Protein 1WZV (pdb70)

Organism: Homo sapiens (NCBI:txid9606)

CATH classification: 3.10.110.10

Secondary structure (DSSP, 8-state):
-HHHHHHHHHHHHHS--TTEEEEEE-SS-TTEEEEEE---STTGGGEEEEEEEE--TTTTSS--EEEESS---BTTB-TT-B---GGG-TTT--TT--HHHHHHHHHHHHHS--SSS-SSHHHHHHHHH-HHHHHHHHHHHHHHHPEEP-/-HHHHHHHHHHHHHS--TTEEEEEE-TT-TTEEEEEE---STTGGGSBEEEEEE--TTTTSS--EEEESS----TTS-TTS----GGGSTTT--TT--HHHHHHHHHHHHHS--TTS-SSHHHHHHHHH-HHHHHHHHHHHHHHHPBPP-

GO terms:
  GO:0045087 innate immune response (P, IDA)
  GO:0042296 ISG15 transferase activity (F, IDA)
  GO:0032020 ISG15-protein conjugation (P, IDA)
  GO:0005737 cytoplasm (C, IC)
  GO:0004842 ubiquitin-protein transferase activity (F, TAS)
  GO:0036211 protein modification process (P, TAS)
  GO:0061653 ISG15 conjugating enzyme activity (F, EXP)
  GO:0005654 nucleoplasm (C, TAS)
  GO:0005829 cytosol (C, TAS)
  GO:0005515 protein binding (F, IPI)

Nearest PDB structures (foldseek):
  1wzw-assembly1_A  TM=9.984E-01  e=6.253E-30  Homo sapiens
  8sv8-assembly1_C  TM=9.752E-01  e=9.997E-27  Homo sapiens
  4q5h-assembly1_C  TM=9.798E-01  e=2.232E-21  Homo sapiens
  7oik-assembly1_B  TM=9.740E-01  e=7.320E-21  Homo sapiens
  8eaz-assembly1_C  TM=9.610E-01  e=1.368E-20  Homo sapiens

InterPro domains:
  IPR000608 Ubiquitin-conjugating (UBC), catalytic core domain [PF00179] (6-143)
  IPR000608 Ubiquitin-conjugating (UBC), catalytic core domain [PS50127] (2-149)
  IPR016135 Ubiquitin-conjugating enzyme/RWD-like [G3DSA:3.10.110.10] (1-153)
  IPR016135 Ubiquitin-conjugating enzyme/RWD-like [SSF54495] (2-147)
  IPR023313 Ubiquitin-conjugating enzyme, active site [PS00183] (75-90)
  IPR050113 Ubiquitin-conjugating enzyme E2-like [PTHR24067] (3-139)

Solvent-accessible surface area: 16714 Å² total; per-residue (Å²): 50,50,174,118,0,63,143,18,11,76,83,12,86,134,169,71,27,109,34,2,90,111,16,50,38,53,157,106,68,45,32,8,0,49,1,16,0,10,0,97,65,73,3,2,72,63,37,0,0,35,0,89,0,17,8,16,104,82,7,8,147,108,28,2,115,8,64,2,69,14,91,7,26,0,0,6,0,40,114,99,5,82,20,90,9,85,43,22,40,105,153,47,25,119,73,106,15,106,0,54,76,0,0,99,26,0,20,84,20,0,24,178,43,59,80,184,108,28,54,40,139,100,8,5,90,36,42,84,149,65,79,79,80,7,81,106,50,0,48,122,57,2,99,181,81,16,52,32,72,61,45,46,159,48,0,64,138,16,21,100,89,14,89,131,176,71,26,104,36,2,80,81,16,55,32,54,159,108,63,60,32,7,0,51,1,11,0,7,0,104,56,71,2,3,72,60,38,0,0,38,0,95,0,18,8,15,108,84,3,19,149,105,26,1,111,9,83,4,78,13,118,7,28,0,0,3,0,40,131,114,5,62,22,86,11,86,52,22,46,107,161,72,24,122,56,88,11,85,0,59,72,0,0,103,27,0,23,84,25,1,24,164,34,48,80,179,100,26,49,37,119,93,7,3,90,43,40,92,152,60,79,116,79,6,83,110,52,0,51,126,56,0,95,190,73,17,52,107,80,34

B-factor: mean 37.99, std 7.17, range [22.43, 69.49]

Structure (mmCIF, N/CA/C/O backbone):
data_1WZV
#
_entry.id   1WZV
#
_cell.length_a   54.231
_cell.length_b   35.486
_cell.length_c   92.580
_cell.angle_alpha   90.00
_cell.angle_beta   104.55
_cell.angle_gamma   90.00
#
_symmetry.space_group_name_H-M   'P 1 21 1'
#
loop_
_entity.id
_entity.type
_entity.pdbx_description
1 polymer 'Ubiquitin-conjugating enzyme E2 L6'
2 water water
#
loop_
_atom_site.group_PDB
_atom_site.id
_atom_site.type_symbol
_atom_site.label_atom_id
_atom_site.label_alt_id
_atom_site.label_comp_id
_atom_site.label_asym_id
_atom_site.label_entity_id
_atom_site.label_seq_id
_atom_site.pdbx_PDB_ins_code
_atom_site.Cartn_x
_atom_site.Cartn_y
_atom_site.Cartn_z
_atom_site.occupancy
_atom_site.B_iso_or_equiv
_atom_site.auth_seq_id
_atom_site.auth_comp_id
_atom_site.auth_asym_id
_atom_site.auth_atom_id
_atom_site.pdbx_PDB_model_num
ATOM 1 N N . ALA A 1 5 ? 5.037 15.744 59.484 1.00 44.03 2 ALA A N 1
ATOM 2 C CA . ALA A 1 5 ? 6.441 15.593 59.003 1.00 43.86 2 ALA A CA 1
ATOM 3 C C . ALA A 1 5 ? 7.382 15.275 60.163 1.00 43.77 2 ALA A C 1
ATOM 4 O O . ALA A 1 5 ? 8.217 14.375 60.056 1.00 43.20 2 ALA A O 1
ATOM 6 N N . SER A 1 6 ? 7.222 15.999 61.275 1.00 43.90 3 SER A N 1
ATOM 7 C CA . SER A 1 6 ? 8.048 15.791 62.473 1.00 43.82 3 SER A CA 1
ATOM 8 C C . SER A 1 6 ? 8.101 14.328 62.890 1.00 44.18 3 SER A C 1
ATOM 9 O O . SER A 1 6 ? 9.155 13.826 63.303 1.00 43.69 3 SER A O 1
ATOM 12 N N . MET A 1 7 ? 6.972 13.636 62.772 1.00 44.37 4 MET A N 1
ATOM 13 C CA . MET A 1 7 ? 6.896 12.268 63.273 1.00 45.08 4 MET A CA 1
ATOM 14 C C . MET A 1 7 ? 7.709 11.321 62.412 1.00 44.16 4 MET A C 1
ATOM 15 O O . MET A 1 7 ? 8.425 10.463 62.925 1.00 44.08 4 MET A O 1
ATOM 20 N N . ARG A 1 8 ? 7.609 11.499 61.101 1.00 43.70 5 ARG A N 1
ATOM 21 C CA . ARG A 1 8 ? 8.385 10.704 60.159 1.00 43.46 5 ARG A CA 1
ATOM 22 C C . ARG A 1 8 ? 9.890 10.983 60.302 1.00 42.09 5 ARG A C 1
ATOM 23 O O . ARG A 1 8 ? 10.711 10.057 60.342 1.00 41.47 5 ARG A O 1
ATOM 31 N N . VAL A 1 9 ? 10.220 12.264 60.418 1.00 41.21 6 VAL A N 1
ATOM 32 C CA . VAL A 1 9 ? 11.603 12.725 60.517 1.00 40.78 6 VAL A CA 1
ATOM 33 C C . VAL A 1 9 ? 12.283 12.176 61.781 1.00 41.23 6 VAL A C 1
ATOM 34 O O . VAL A 1 9 ? 13.415 11.661 61.714 1.00 40.96 6 VAL A O 1
ATOM 38 N N . VAL A 1 10 ? 11.578 12.247 62.914 1.00 40.96 7 VAL A N 1
ATOM 39 C CA . VAL A 1 10 ? 12.092 11.704 64.175 1.00 41.54 7 VAL A CA 1
ATOM 40 C C . VAL A 1 10 ? 12.378 10.201 64.059 1.00 42.31 7 VAL A C 1
ATOM 41 O O . VAL A 1 10 ? 13.411 9.735 64.531 1.00 42.19 7 VAL A O 1
ATOM 45 N N . LYS A 1 11 ? 11.476 9.454 63.419 1.00 43.09 8 LYS A N 1
ATOM 46 C CA . LYS A 1 11 ? 11.715 8.035 63.146 1.00 44.57 8 LYS A CA 1
ATOM 47 C C . LYS A 1 11 ? 12.989 7.825 62.313 1.00 44.40 8 LYS A C 1
ATOM 48 O O . LYS A 1 11 ? 13.824 6.982 62.662 1.00 44.44 8 LYS A O 1
ATOM 54 N N . GLU A 1 12 ? 13.137 8.598 61.230 1.00 44.11 9 GLU A N 1
ATOM 55 C CA . GLU A 1 12 ? 14.348 8.573 60.403 1.00 43.88 9 GLU A CA 1
ATOM 56 C C . GLU A 1 12 ? 15.620 8.899 61.186 1.00 43.77 9 GLU A C 1
ATOM 57 O O . GLU A 1 12 ? 16.598 8.167 61.088 1.00 43.27 9 GLU A O 1
ATOM 63 N N . LEU A 1 13 ? 15.590 10.000 61.945 1.00 44.41 10 LEU A N 1
ATOM 64 C CA . LEU A 1 13 ? 16.726 10.485 62.756 1.00 44.89 10 LEU A CA 1
ATOM 65 C C . LEU A 1 13 ? 17.165 9.454 63.769 1.00 45.79 10 LEU A C 1
ATOM 66 O O . LEU A 1 13 ? 18.363 9.197 63.931 1.00 45.90 10 LEU A O 1
ATOM 71 N N . GLU A 1 14 ?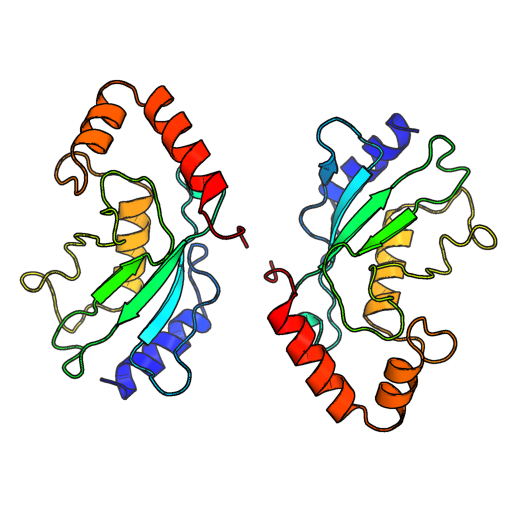 16.169 8.889 64.447 1.00 46.31 11 GLU A N 1
ATOM 72 C CA . GLU A 1 14 ? 16.320 7.848 65.452 1.00 47.52 11 GLU A CA 1
ATOM 73 C C . GLU A 1 14 ? 17.025 6.623 64.863 1.00 47.24 11 GLU A C 1
ATOM 74 O O . GLU A 1 14 ? 17.944 6.074 65.467 1.00 47.01 11 GLU A O 1
ATOM 80 N N . ASP A 1 15 ? 16.594 6.201 63.681 1.00 47.50 12 ASP A N 1
ATOM 81 C CA . ASP A 1 15 ? 17.250 5.086 63.009 1.00 48.07 12 ASP A CA 1
ATOM 82 C C . ASP A 1 15 ? 18.703 5.434 62.635 1.00 48.01 12 ASP A C 1
ATOM 83 O O . ASP A 1 15 ? 19.618 4.647 62.896 1.00 48.22 12 ASP A O 1
ATOM 88 N N . LEU A 1 16 ? 18.917 6.623 62.073 1.00 47.82 13 LEU A N 1
ATOM 89 C CA . LEU A 1 16 ? 20.275 7.088 61.731 1.00 47.92 13 LEU A CA 1
ATOM 90 C C . LEU A 1 16 ? 21.216 7.256 62.923 1.00 48.07 13 LEU A C 1
ATOM 91 O O . LEU A 1 16 ? 22.394 6.948 62.822 1.00 48.29 13 LEU A O 1
ATOM 96 N N . GLN A 1 17 ? 20.704 7.756 64.041 1.00 48.72 14 GLN A N 1
ATOM 97 C CA . GLN A 1 17 ? 21.511 7.929 65.258 1.00 48.91 14 GLN A CA 1
ATOM 98 C C . GLN A 1 17 ? 21.956 6.610 65.884 1.00 49.36 14 GLN A C 1
ATOM 99 O O . GLN A 1 17 ? 23.023 6.539 66.486 1.00 49.44 14 GLN A O 1
ATOM 105 N N . LYS A 1 18 ? 21.135 5.572 65.737 1.00 50.15 15 LYS A N 1
ATOM 106 C CA . LYS A 1 18 ? 21.457 4.240 66.258 1.00 50.57 15 LYS A CA 1
ATOM 107 C C . LYS A 1 18 ? 22.356 3.476 65.301 1.00 50.14 15 LYS A C 1
ATOM 108 O O . LYS A 1 18 ? 23.304 2.813 65.733 1.00 50.59 15 LYS A O 1
ATOM 114 N N . LYS A 1 19 ? 22.058 3.560 64.006 1.00 49.49 16 LYS A N 1
ATOM 115 C CA . LYS A 1 19 ? 22.927 2.973 62.977 1.00 48.88 16 LYS A CA 1
ATOM 116 C C . LYS A 1 19 ? 23.548 4.049 62.069 1.00 47.24 16 LYS A C 1
ATOM 117 O O . LYS A 1 19 ? 23.199 4.142 60.889 1.00 47.68 16 LYS A O 1
ATOM 123 N N . PRO A 1 20 ? 24.478 4.856 62.609 1.00 45.74 17 PRO A N 1
ATOM 124 C CA . PRO A 1 20 ? 25.072 5.887 61.764 1.00 44.38 17 PRO A CA 1
ATOM 125 C C . PRO A 1 20 ? 26.090 5.313 60.788 1.00 43.16 17 PRO A C 1
ATOM 126 O O . PRO A 1 20 ? 26.794 4.358 61.113 1.00 43.17 17 PRO A O 1
ATOM 130 N N . PRO A 1 21 ? 26.184 5.902 59.587 1.00 41.81 18 PRO A N 1
ATOM 131 C CA . PRO A 1 21 ? 27.241 5.421 58.712 1.00 40.63 18 PRO A CA 1
ATOM 132 C C . PRO A 1 21 ? 28.583 6.003 59.181 1.00 39.03 18 PRO A C 1
ATOM 133 O O . PRO A 1 21 ? 28.580 6.993 59.908 1.00 38.65 18 PRO A O 1
ATOM 137 N N . PRO A 1 22 ? 29.717 5.388 58.785 1.00 38.27 19 PRO A N 1
ATOM 138 C CA . PRO A 1 22 ? 31.038 5.815 59.287 1.00 37.83 19 PRO A CA 1
ATOM 139 C C . PRO A 1 22 ? 31.407 7.271 58.946 1.00 37.46 19 PRO A C 1
ATOM 140 O O . PRO A 1 22 ? 32.223 7.879 59.647 1.00 37.04 19 PRO A O 1
ATOM 144 N N . TYR A 1 23 ? 30.801 7.816 57.890 1.00 36.51 20 TYR A N 1
ATOM 145 C CA . TYR A 1 23 ? 31.149 9.147 57.388 1.00 36.48 20 TYR A CA 1
ATOM 146 C C . TYR A 1 23 ? 30.276 10.260 57.969 1.00 36.71 20 TYR A C 1
ATOM 147 O O . TYR A 1 23 ? 30.448 11.434 57.618 1.00 36.53 20 TYR A O 1
ATOM 156 N N . LEU A 1 24 ? 29.342 9.874 58.842 1.00 36.78 21 LEU A N 1
ATOM 157 C CA . LEU A 1 24 ? 28.438 10.811 59.529 1.00 37.62 21 LEU A CA 1
ATOM 158 C C . LEU A 1 24 ? 28.583 10.690 61.046 1.00 37.80 21 LEU A C 1
ATOM 159 O O . LEU A 1 24 ? 28.390 9.598 61.605 1.00 37.45 21 LEU A O 1
ATOM 164 N N . ARG A 1 25 ? 28.928 11.804 61.696 1.00 37.56 22 ARG A N 1
ATOM 165 C CA . ARG A 1 25 ? 29.074 11.862 63.150 1.00 38.22 22 ARG A CA 1
ATOM 166 C C . ARG A 1 25 ? 28.178 12.933 63.734 1.00 38.11 22 ARG A C 1
ATOM 167 O O . ARG A 1 25 ? 27.831 13.904 63.065 1.00 37.90 22 ARG A O 1
ATOM 175 N N . ASN A 1 26 ? 27.841 12.754 65.006 1.00 38.69 23 ASN A N 1
ATOM 176 C CA . ASN A 1 26 ? 27.135 13.753 65.818 1.00 39.11 23 ASN A CA 1
ATOM 177 C C . ASN A 1 26 ? 25.816 14.230 65.227 1.00 39.22 23 ASN A C 1
ATOM 178 O O . ASN A 1 26 ? 25.491 15.419 65.288 1.00 38.99 23 ASN A O 1
ATOM 183 N N . LEU A 1 27 ? 25.062 13.288 64.676 1.00 39.67 24 LEU A N 1
ATOM 184 C CA . LEU A 1 27 ? 23.741 13.573 64.138 1.00 40.92 24 LEU A CA 1
ATOM 185 C C . LEU A 1 27 ? 22.753 13.957 65.232 1.00 42.00 24 LEU A C 1
ATOM 186 O O . LEU A 1 27 ? 22.487 13.187 66.158 1.00 42.42 24 LEU A O 1
ATOM 191 N N . SER A 1 28 ? 22.209 15.157 65.122 1.00 43.29 25 SER A N 1
ATOM 192 C CA . SER A 1 28 ? 21.295 15.656 66.130 1.00 44.79 25 SER A CA 1
ATOM 193 C C . SER A 1 28 ? 20.350 16.665 65.509 1.00 46.05 25 SER A C 1
ATOM 194 O O . SER A 1 28 ? 20.706 17.331 64.531 1.00 45.52 25 SER A O 1
ATOM 197 N N . SER A 1 29 ? 19.143 16.766 66.064 1.00 47.57 26 SER A N 1
ATOM 198 C CA . SER A 1 29 ? 18.197 17.789 65.628 1.00 50.08 26 SER A CA 1
ATOM 199 C C . SER A 1 29 ? 18.443 19.104 66.363 1.00 51.52 26 SER A C 1
ATOM 200 O O . SER A 1 29 ? 19.238 19.144 67.308 1.00 52.38 26 SER A O 1
ATOM 203 N N . ASP A 1 30 ? 17.781 20.171 65.916 1.00 53.21 27 ASP A N 1
ATOM 204 C CA . ASP A 1 30 ? 17.863 21.469 66.579 1.00 55.35 27 ASP A CA 1
ATOM 205 C C . ASP A 1 30 ? 17.083 21.377 67.887 1.00 56.01 27 ASP A C 1
ATOM 206 O O . ASP A 1 30 ? 16.191 20.527 68.036 1.00 56.27 27 ASP A O 1
ATOM 211 N N . ASP A 1 31 ? 17.419 22.255 68.829 1.00 56.77 28 ASP A N 1
ATOM 212 C CA . ASP A 1 31 ? 16.844 22.218 70.179 1.00 56.94 28 ASP A CA 1
ATOM 213 C C . ASP A 1 31 ? 15.315 22.005 70.241 1.00 56.29 28 ASP A C 1
ATOM 214 O O . ASP A 1 31 ? 14.841 21.099 70.931 1.00 56.88 28 ASP A O 1
ATOM 219 N N . ALA A 1 32 ? 14.543 22.803 69.512 1.00 55.45 29 ALA A N 1
ATOM 220 C CA . ALA A 1 32 ? 13.079 22.641 69.542 1.00 54.09 29 ALA A CA 1
ATOM 221 C C . ALA A 1 32 ? 12.459 22.364 68.169 1.00 53.18 29 ALA A C 1
ATOM 222 O O . ALA A 1 32 ? 11.232 22.249 68.043 1.00 53.32 29 ALA A O 1
ATOM 224 N N . ASN A 1 33 ? 13.313 22.252 67.153 1.00 51.26 30 ASN A N 1
ATOM 225 C CA . ASN A 1 33 ? 12.884 22.049 65.772 1.00 49.38 30 ASN A CA 1
ATOM 226 C C . ASN A 1 33 ? 13.413 20.708 65.301 1.00 48.08 30 ASN A C 1
ATOM 227 O O . ASN A 1 33 ? 14.610 20.557 65.022 1.00 47.94 30 ASN A O 1
ATOM 232 N N . VAL A 1 34 ? 12.530 19.725 65.234 1.00 46.31 31 VAL A N 1
ATOM 233 C CA . VAL A 1 34 ? 12.924 18.389 64.789 1.00 44.82 31 VAL A CA 1
ATOM 234 C C . VAL A 1 34 ? 13.088 18.312 63.269 1.00 43.39 31 VAL A C 1
ATOM 235 O O . VAL A 1 34 ? 13.536 17.289 62.746 1.00 43.25 31 VAL A O 1
ATOM 239 N N . LEU A 1 35 ? 12.734 19.403 62.583 1.00 41.39 32 LEU A N 1
ATOM 240 C CA . LEU A 1 35 ? 12.814 19.497 61.122 1.00 39.81 32 LEU A CA 1
ATOM 241 C C . LEU A 1 35 ? 14.117 20.120 60.627 1.00 38.80 32 LEU A C 1
ATOM 242 O O . LEU A 1 35 ? 14.278 20.390 59.435 1.00 38.20 32 LEU A O 1
ATOM 247 N N . VAL A 1 36 ? 15.027 20.393 61.554 1.00 38.00 33 VAL A N 1
ATOM 248 C CA . VAL A 1 36 ? 16.369 20.803 61.193 1.00 36.87 33 VAL A CA 1
ATOM 249 C C . VAL A 1 36 ? 17.314 19.891 61.936 1.00 36.80 33 VAL A C 1
ATOM 250 O O . VAL A 1 36 ? 17.198 19.736 63.167 1.00 36.07 33 VAL A O 1
ATOM 254 N N . TRP A 1 37 ? 18.214 19.255 61.179 1.00 35.59 34 TRP A N 1
ATOM 255 C CA . TRP A 1 37 ? 19.254 18.410 61.747 1.00 35.07 34 TRP A CA 1
ATOM 256 C C . TRP A 1 37 ? 20.626 18.975 61.476 1.00 34.16 34 TRP A C 1
ATOM 257 O O . TRP A 1 37 ? 20.826 19.724 60.529 1.00 34.20 34 TRP A O 1
ATOM 268 N N . HIS A 1 38 ? 21.579 18.556 62.297 1.00 34.08 35 HIS A N 1
ATOM 269 C CA . HIS A 1 38 ? 22.975 18.925 62.134 1.00 34.29 35 HIS A CA 1
ATOM 270 C C . HIS A 1 38 ? 23.760 17.647 62.217 1.00 33.32 35 HIS A C 1
ATOM 271 O O . HIS A 1 38 ? 23.343 16.722 62.893 1.00 32.98 35 HIS A O 1
ATOM 278 N N . ALA A 1 39 ? 24.871 17.587 61.492 1.00 32.28 36 ALA A N 1
ATOM 279 C CA . ALA A 1 39 ? 25.739 16.404 61.482 1.00 31.81 36 ALA A CA 1
ATOM 280 C C . ALA A 1 39 ? 27.109 16.815 60.961 1.00 30.97 36 ALA A C 1
ATOM 281 O O . ALA A 1 39 ? 27.236 17.838 60.299 1.00 31.10 36 ALA A O 1
ATOM 283 N N . LEU A 1 40 ? 28.130 16.030 61.286 1.00 31.49 37 LEU A N 1
ATOM 284 C CA . LEU A 1 40 ? 29.468 16.210 60.709 1.00 30.61 37 LEU A CA 1
ATOM 285 C C . LEU A 1 40 ? 29.668 15.203 59.621 1.00 30.51 37 LEU A C 1
ATOM 286 O O . LEU A 1 40 ? 29.492 14.008 59.847 1.00 30.77 37 LEU A O 1
ATOM 291 N N . LEU A 1 41 ? 30.049 15.683 58.444 1.00 29.63 38 LEU A N 1
ATOM 292 C CA . LEU A 1 41 ? 30.498 14.805 57.373 1.00 28.97 38 LEU A CA 1
ATOM 293 C C . LEU A 1 41 ? 31.999 14.581 57.441 1.00 28.84 38 LEU A C 1
ATOM 294 O O . LEU A 1 41 ? 32.767 15.538 57.526 1.00 28.42 38 LEU A O 1
ATOM 299 N N . LEU A 1 42 ? 32.409 13.319 57.357 1.00 28.80 39 LEU A N 1
ATOM 300 C CA . LEU A 1 42 ? 33.828 12.982 57.338 1.00 29.17 39 LEU A CA 1
ATOM 301 C C . LEU A 1 42 ? 34.198 12.431 55.981 1.00 28.89 39 LEU A C 1
ATOM 302 O O . LEU A 1 42 ? 34.101 11.214 55.775 1.00 29.75 39 LEU A O 1
ATOM 307 N N . PRO A 1 43 ? 34.634 13.303 55.043 1.00 28.56 40 PRO A N 1
ATOM 308 C CA . PRO A 1 43 ? 34.975 12.814 53.703 1.00 28.67 40 PRO A CA 1
ATOM 309 C C . PRO A 1 43 ? 36.300 12.033 53.722 1.00 29.73 40 PRO A C 1
ATOM 310 O O . PRO A 1 43 ? 37.143 12.287 54.581 1.00 29.80 40 PRO A O 1
ATOM 314 N N . ASP A 1 44 ? 36.471 11.101 52.790 1.00 30.23 41 ASP A N 1
ATOM 315 C CA . ASP A 1 44 ? 37.714 10.330 52.694 1.00 31.15 41 ASP A CA 1
ATOM 316 C C . ASP A 1 44 ? 38.690 10.821 51.617 1.00 31.19 41 ASP A C 1
ATOM 317 O O . ASP A 1 44 ? 39.898 10.524 51.678 1.00 31.06 41 ASP A O 1
ATOM 322 N N . GLN A 1 45 ? 38.167 11.543 50.632 1.00 30.85 42 GLN A N 1
ATOM 323 C CA . GLN A 1 45 ? 38.975 12.064 49.531 1.00 31.47 42 GLN A CA 1
ATOM 324 C C . GLN A 1 45 ? 39.993 13.101 49.996 1.00 31.64 42 GLN A C 1
ATOM 325 O O . GLN A 1 45 ? 39.599 14.114 50.554 1.00 31.29 42 GLN A O 1
ATOM 331 N N . PRO A 1 46 ? 41.306 12.840 49.769 1.00 31.63 43 PRO A N 1
ATOM 332 C CA . PRO A 1 46 ? 42.350 13.815 50.078 1.00 31.76 43 PRO A CA 1
ATOM 333 C C . PRO A 1 46 ? 42.200 15.120 49.306 1.00 31.36 43 PRO A C 1
ATOM 334 O O . PRO A 1 46 ? 41.906 15.106 48.109 1.00 31.63 43 PRO A O 1
ATOM 338 N N . PRO A 1 47 ? 42.441 16.252 49.970 1.00 31.34 44 PRO A N 1
ATOM 339 C CA . PRO A 1 47 ? 42.846 16.416 51.355 1.00 31.28 44 PRO A CA 1
ATOM 340 C C . PRO A 1 47 ? 41.697 16.624 52.357 1.00 31.42 44 PRO A C 1
ATOM 341 O O . PRO A 1 47 ? 41.959 17.044 53.507 1.00 31.26 44 PRO A O 1
ATOM 345 N N . TYR A 1 48 ? 40.456 16.348 51.932 1.00 30.75 45 TYR A N 1
ATOM 346 C CA . TYR A 1 48 ? 39.270 16.586 52.763 1.00 30.22 45 TYR A CA 1
ATOM 347 C C . TYR A 1 48 ? 39.216 15.659 53.974 1.00 30.67 45 TYR A C 1
ATOM 348 O O . TYR A 1 48 ? 38.563 15.975 54.969 1.00 30.84 45 TYR A O 1
ATOM 357 N N . HIS A 1 49 ? 39.925 14.532 53.892 1.00 31.31 46 HIS A N 1
ATOM 358 C CA . HIS A 1 49 ? 39.985 13.527 54.961 1.00 32.29 46 HIS A CA 1
ATOM 359 C C . HIS A 1 49 ? 40.624 14.024 56.265 1.00 32.42 46 HIS A C 1
ATOM 360 O O . HIS A 1 49 ? 40.583 13.330 57.280 1.00 33.52 46 HIS A O 1
ATOM 367 N N . LEU A 1 50 ? 41.205 15.216 56.238 1.00 32.41 47 LEU A N 1
ATOM 368 C CA . LEU A 1 50 ? 41.960 15.731 57.369 1.00 32.65 47 LEU A CA 1
ATOM 369 C C . LEU A 1 50 ? 41.039 16.335 58.411 1.00 33.10 47 LEU A C 1
ATOM 370 O O . LEU A 1 50 ? 41.385 16.369 59.585 1.00 33.26 47 LEU A O 1
ATOM 375 N N . LYS A 1 51 ? 39.864 16.808 57.972 1.00 32.01 48 LYS A N 1
ATOM 376 C CA . LYS A 1 51 ? 38.916 17.483 58.846 1.00 31.65 48 LYS A CA 1
ATOM 377 C C . LYS A 1 51 ? 37.494 16.934 58.648 1.00 31.53 48 LYS A C 1
ATOM 378 O O . LYS A 1 51 ? 37.270 15.995 57.888 1.00 31.77 48 LYS A O 1
ATOM 384 N N . ALA A 1 52 ? 36.542 17.541 59.336 1.00 31.69 49 ALA A N 1
ATOM 385 C CA . ALA A 1 52 ? 35.134 17.244 59.140 1.00 31.64 49 ALA A CA 1
ATOM 386 C C . ALA A 1 52 ? 34.395 18.545 58.846 1.00 31.48 49 ALA A C 1
ATOM 387 O O . ALA A 1 52 ? 34.932 19.649 59.025 1.00 31.30 49 ALA A O 1
ATOM 389 N N . PHE A 1 53 ? 33.161 18.407 58.381 1.00 30.86 50 PHE A N 1
ATOM 390 C CA . PHE A 1 53 ? 32.416 19.527 57.854 1.00 30.37 50 PHE A CA 1
ATOM 391 C C . PHE A 1 53 ? 31.007 19.420 58.367 1.00 30.63 50 PHE A C 1
ATOM 392 O O . PHE A 1 53 ? 30.326 18.431 58.120 1.00 30.48 50 PHE A O 1
ATOM 400 N N . ASN A 1 54 ? 30.581 20.436 59.102 1.00 31.12 51 ASN A N 1
ATOM 401 C CA . ASN A 1 54 ? 29.211 20.477 59.565 1.00 31.72 51 ASN A CA 1
ATOM 402 C C . ASN A 1 54 ? 28.237 20.815 58.452 1.00 31.57 51 ASN A C 1
ATOM 403 O O . ASN A 1 54 ? 28.514 21.663 57.595 1.00 31.07 51 ASN A O 1
ATOM 408 N N . LEU A 1 55 ? 27.098 20.137 58.481 1.00 31.21 52 LEU A N 1
ATOM 409 C CA . LEU A 1 55 ? 26.037 20.387 57.536 1.00 32.62 52 LEU A CA 1
ATOM 410 C C . LEU A 1 55 ? 24.737 20.609 58.288 1.00 33.28 52 LEU A C 1
ATOM 411 O O . LEU A 1 55 ? 24.585 20.161 59.436 1.00 33.21 52 LEU A O 1
ATOM 416 N N . ARG A 1 56 ? 23.838 21.350 57.647 1.00 33.70 53 ARG A N 1
ATOM 417 C CA . ARG A 1 56 ? 22.485 21.569 58.124 1.00 34.74 53 ARG A CA 1
ATOM 418 C C . ARG A 1 56 ? 21.526 20.885 57.140 1.00 34.08 53 ARG A C 1
ATOM 419 O O . ARG A 1 56 ? 21.549 21.189 55.931 1.00 34.28 53 ARG A O 1
ATOM 427 N N . ILE A 1 57 ? 20.717 19.946 57.640 1.00 33.84 54 ILE A N 1
ATOM 428 C CA . ILE A 1 57 ? 19.624 19.340 56.847 1.00 33.92 54 ILE A CA 1
ATOM 429 C C . ILE A 1 57 ? 18.273 19.896 57.315 1.00 34.18 54 ILE A C 1
ATOM 430 O O . ILE A 1 57 ? 17.880 19.663 58.472 1.00 33.55 54 ILE A O 1
ATOM 435 N N . SER A 1 58 ? 17.578 20.618 56.432 1.00 34.16 55 SER A N 1
ATOM 436 C CA . SER A 1 58 ? 16.228 21.146 56.701 1.00 35.12 55 SER A CA 1
ATOM 437 C C . SER A 1 58 ? 15.140 20.367 55.953 1.00 35.44 55 SER A C 1
ATOM 438 O O . SER A 1 58 ? 15.227 20.167 54.731 1.00 35.96 55 SER A O 1
ATOM 441 N N . PHE A 1 59 ? 14.121 19.929 56.683 1.00 35.54 56 PHE A N 1
ATOM 442 C CA . PHE A 1 59 ? 13.029 19.139 56.110 1.00 36.21 56 PHE A CA 1
ATOM 443 C C . PHE A 1 59 ? 11.815 20.037 55.953 1.00 36.94 56 PHE A C 1
ATOM 444 O O . PHE A 1 59 ? 11.469 20.748 56.873 1.00 37.48 56 PHE A O 1
ATOM 452 N N . PRO A 1 60 ? 11.167 20.025 54.775 1.00 38.31 57 PRO A N 1
ATOM 453 C CA . PRO A 1 60 ? 9.998 20.891 54.645 1.00 38.34 57 PRO A CA 1
ATOM 454 C C . PRO A 1 60 ? 8.778 20.276 55.345 1.00 38.99 57 PRO A C 1
ATOM 455 O O . PRO A 1 60 ? 8.780 19.073 55.653 1.00 38.82 57 PRO A O 1
ATOM 459 N N . PRO A 1 61 ? 7.745 21.099 55.630 1.00 39.97 58 PRO A N 1
ATOM 460 C CA . PRO A 1 61 ? 6.497 20.572 56.187 1.00 40.18 58 PRO A CA 1
ATOM 461 C C . PRO A 1 61 ? 5.920 19.398 55.373 1.00 40.46 58 PRO A C 1
ATOM 462 O O . PRO A 1 61 ? 5.400 18.445 55.955 1.00 41.05 58 PRO A O 1
ATOM 466 N N . GLU A 1 62 ? 6.033 19.460 54.050 1.00 40.82 59 GLU A N 1
ATOM 467 C CA . GLU A 1 62 ? 5.455 18.453 53.160 1.00 41.46 59 GLU A CA 1
ATOM 468 C C . GLU A 1 62 ? 6.246 17.143 53.088 1.00 41.10 59 GLU A C 1
ATOM 469 O O . GLU A 1 62 ? 5.784 16.162 52.485 1.00 41.35 59 GLU A O 1
ATOM 475 N N . TYR A 1 63 ? 7.435 17.119 53.692 1.00 40.13 60 TYR A N 1
ATOM 476 C CA . TYR A 1 63 ? 8.264 15.930 53.660 1.00 39.24 60 TYR A CA 1
ATOM 477 C C . TYR A 1 63 ? 7.442 14.698 54.060 1.00 39.39 60 TYR A C 1
ATOM 478 O O . TYR A 1 63 ? 6.756 14.733 55.072 1.00 39.82 60 TYR A O 1
ATOM 487 N N . PRO A 1 64 ? 7.573 13.576 53.331 1.00 39.20 61 PRO A N 1
ATOM 488 C CA . PRO A 1 64 ? 8.538 13.228 52.285 1.00 39.09 61 PRO A CA 1
ATOM 489 C C . PRO A 1 64 ? 8.092 13.535 50.861 1.00 38.93 61 PRO A C 1
ATOM 490 O O . PRO A 1 64 ? 8.682 13.001 49.906 1.00 38.99 61 PRO A O 1
ATOM 494 N N . PHE A 1 65 ? 7.079 14.379 50.710 1.00 38.90 62 PHE A N 1
ATOM 495 C CA . PHE A 1 65 ? 6.517 14.630 49.390 1.00 38.80 62 PHE A CA 1
ATOM 496 C C . PHE A 1 65 ? 7.231 15.781 48.677 1.00 39.03 62 PHE A C 1
ATOM 497 O O . PHE A 1 65 ? 7.050 16.007 47.463 1.00 39.06 62 PHE A O 1
ATOM 505 N N . LYS A 1 66 ? 8.077 16.474 49.440 1.00 38.30 63 LYS A N 1
ATOM 506 C CA . LYS A 1 66 ? 9.027 17.456 48.918 1.00 37.91 63 LYS A CA 1
ATOM 507 C C . LYS A 1 66 ? 10.405 17.138 49.527 1.00 36.22 63 LYS A C 1
ATOM 508 O O . LYS A 1 66 ? 10.472 16.635 50.646 1.00 36.07 63 LYS A O 1
ATOM 514 N N . PRO A 1 67 ? 11.502 17.411 48.791 1.00 35.29 64 PRO A N 1
ATOM 515 C CA . PRO A 1 67 ? 12.842 17.019 49.286 1.00 34.53 64 PRO A CA 1
ATOM 516 C C . PRO A 1 67 ? 13.360 17.847 50.488 1.00 33.73 64 PRO A C 1
ATOM 517 O O . PRO A 1 67 ? 12.931 18.983 50.684 1.00 32.76 64 PRO A O 1
ATOM 521 N N . PRO A 1 68 ? 14.278 17.270 51.293 1.00 33.61 65 PRO A N 1
ATOM 522 C CA . PRO A 1 68 ? 14.987 18.099 52.261 1.00 33.66 65 PRO A CA 1
ATOM 523 C C . PRO A 1 68 ? 15.969 19.040 51.568 1.00 34.43 65 PRO A C 1
ATOM 524 O O . PRO A 1 68 ? 16.284 18.847 50.386 1.00 33.59 65 PRO A O 1
ATOM 528 N N . MET A 1 69 ? 16.421 20.051 52.302 1.00 34.87 66 MET A N 1
ATOM 529 C CA . MET A 1 69 ? 17.490 20.938 51.869 1.00 37.38 66 MET A CA 1
ATOM 530 C C . MET A 1 69 ? 18.732 20.650 52.679 1.00 35.68 66 MET A C 1
ATOM 531 O O . MET A 1 69 ? 18.649 20.420 53.878 1.00 35.06 66 MET A O 1
ATOM 536 N N . ILE A 1 70 ? 19.887 20.665 52.021 1.00 35.19 67 ILE A N 1
ATOM 537 C CA . ILE A 1 70 ? 21.170 20.445 52.700 1.00 34.62 67 ILE A CA 1
ATOM 538 C C . ILE A 1 70 ? 22.143 21.542 52.289 1.00 34.70 67 ILE A C 1
ATOM 539 O O . ILE A 1 70 ? 22.231 21.890 51.108 1.00 34.77 67 ILE A O 1
ATOM 544 N N . LYS A 1 71 ? 22.807 22.146 53.271 1.00 34.14 68 LYS A N 1
ATOM 545 C CA . LYS A 1 71 ? 23.949 23.014 52.993 1.00 34.48 68 LYS A CA 1
ATOM 546 C C . LYS A 1 71 ? 25.049 22.716 53.987 1.00 33.77 68 LYS A C 1
ATOM 547 O O . LYS A 1 71 ? 24.794 22.118 55.034 1.00 33.95 68 LYS A O 1
ATOM 553 N N . PHE A 1 72 ? 26.277 23.071 53.631 1.00 33.46 69 PHE A N 1
ATOM 554 C CA . PHE A 1 72 ? 27.386 23.004 54.587 1.00 33.14 69 PHE A CA 1
ATOM 555 C C . PHE A 1 72 ? 27.376 24.285 55.369 1.00 32.88 69 PHE A C 1
ATOM 556 O O . PHE A 1 72 ? 27.053 25.324 54.819 1.00 32.35 69 PHE A O 1
ATOM 564 N N . THR A 1 73 ? 27.680 24.202 56.660 1.00 33.63 70 THR A N 1
ATOM 565 C CA . THR A 1 73 ? 27.873 25.416 57.445 1.00 34.51 70 THR A CA 1
ATOM 566 C C . THR A 1 73 ? 29.370 25.653 57.657 1.00 34.29 70 THR A C 1
ATOM 567 O O . THR A 1 73 ? 29.781 26.775 57.914 1.00 35.94 70 THR A O 1
ATOM 571 N N . THR A 1 74 ? 30.170 24.594 57.558 1.00 34.08 71 THR A N 1
ATOM 572 C CA . THR A 1 74 ? 31.631 24.699 57.558 1.00 33.55 71 THR A CA 1
ATOM 573 C C . THR A 1 74 ? 32.074 25.101 56.156 1.00 33.68 71 THR A C 1
ATOM 574 O O . THR A 1 74 ? 31.647 24.484 55.182 1.00 33.64 71 THR A O 1
ATOM 578 N N . LYS A 1 75 ? 32.908 26.136 56.048 1.00 33.58 72 LYS A N 1
ATOM 579 C CA . LYS A 1 75 ? 33.484 26.512 54.755 1.00 33.69 72 LYS A CA 1
ATOM 580 C C . LYS A 1 75 ? 34.307 25.340 54.191 1.00 32.97 72 LYS A C 1
ATOM 581 O O . LYS A 1 75 ? 35.038 24.679 54.923 1.00 33.22 72 LYS A O 1
ATOM 587 N N . ILE A 1 76 ? 34.159 25.088 52.892 1.00 31.92 73 ILE A N 1
ATOM 588 C CA . ILE A 1 76 ? 34.868 24.023 52.200 1.00 30.99 73 ILE A CA 1
ATOM 589 C C . ILE A 1 76 ? 35.241 24.542 50.806 1.00 31.07 73 ILE A C 1
ATOM 590 O O . ILE A 1 76 ? 34.490 25.335 50.178 1.00 30.97 73 ILE A O 1
ATOM 595 N N . TYR A 1 77 ? 36.408 24.091 50.349 1.00 29.55 74 TYR A N 1
ATOM 596 C CA . TYR A 1 77 ? 36.984 24.507 49.091 1.00 28.27 74 TYR A CA 1
ATOM 597 C C . TYR A 1 77 ? 36.812 23.315 48.150 1.00 27.08 74 TYR A C 1
ATOM 598 O O . TYR A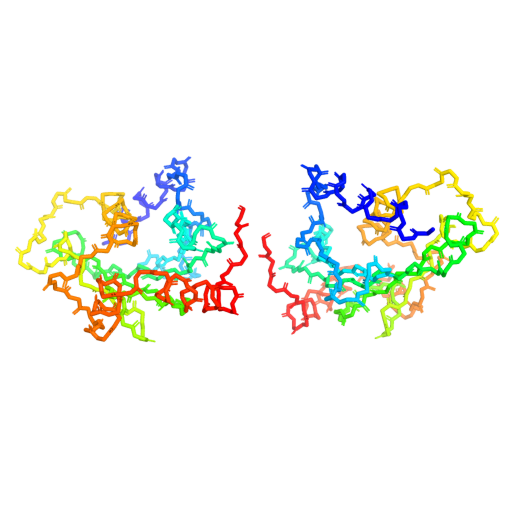 1 77 ? 37.592 22.378 48.188 1.00 26.02 74 TYR A O 1
ATOM 607 N N . HIS A 1 78 ? 35.758 23.349 47.332 1.00 26.20 75 HIS A N 1
ATOM 608 C CA . HIS A 1 78 ? 35.340 22.184 46.543 1.00 26.14 75 HIS A CA 1
ATOM 609 C C . HIS A 1 78 ? 34.603 22.684 45.290 1.00 26.22 75 HIS A C 1
ATOM 610 O O . HIS A 1 78 ? 33.810 23.625 45.386 1.00 26.57 75 HIS A O 1
ATOM 617 N N . PRO A 1 79 ? 34.872 22.097 44.103 1.00 26.49 76 PRO A N 1
ATOM 618 C CA . PRO A 1 79 ? 34.231 22.670 42.917 1.00 26.32 76 PRO A CA 1
ATOM 619 C C . PRO A 1 79 ? 32.711 22.530 42.921 1.00 26.71 76 PRO A C 1
ATOM 620 O O . PRO A 1 79 ? 32.047 23.219 42.164 1.00 27.41 76 PRO A O 1
ATOM 624 N N . ASN A 1 80 ? 32.181 21.624 43.745 1.00 26.66 77 ASN A N 1
ATOM 625 C CA . ASN A 1 80 ? 30.737 21.340 43.781 1.00 27.23 77 ASN A CA 1
ATOM 626 C C . ASN A 1 80 ? 30.037 21.830 45.046 1.00 27.48 77 ASN A C 1
ATOM 627 O O . ASN A 1 80 ? 28.933 21.385 45.369 1.00 27.02 77 ASN A O 1
ATOM 632 N N . VAL A 1 81 ? 30.697 22.732 45.772 1.00 27.81 78 VAL A N 1
ATOM 633 C CA . VAL A 1 81 ? 30.078 23.423 46.892 1.00 27.63 78 VAL A CA 1
ATOM 634 C C . VAL A 1 81 ? 30.409 24.885 46.724 1.00 29.01 78 VAL A C 1
ATOM 635 O O . VAL A 1 81 ? 31.576 25.256 46.558 1.00 29.07 78 VAL A O 1
ATOM 639 N N . ASP A 1 82 ? 29.399 25.738 46.748 1.00 29.90 79 ASP A N 1
ATOM 640 C CA . ASP A 1 82 ? 29.695 27.151 46.658 1.00 31.53 79 ASP A CA 1
ATOM 641 C C . ASP A 1 82 ? 30.167 27.742 47.998 1.00 32.20 79 ASP A C 1
ATOM 642 O O . ASP A 1 82 ? 30.191 27.063 49.031 1.00 30.85 79 ASP A O 1
ATOM 647 N N . GLU A 1 83 ? 30.571 29.006 47.963 1.00 33.92 80 GLU A N 1
ATOM 648 C CA . GLU A 1 83 ? 31.194 29.632 49.120 1.00 35.99 80 GLU A CA 1
ATOM 649 C C . GLU A 1 83 ? 30.200 29.929 50.231 1.00 36.04 80 GLU A C 1
ATOM 650 O O . GLU A 1 83 ? 30.597 30.293 51.340 1.00 35.96 80 GLU A O 1
ATOM 656 N N . ASN A 1 84 ? 28.913 29.741 49.945 1.00 36.00 81 ASN A N 1
ATOM 657 C CA . ASN A 1 84 ? 27.911 29.839 50.997 1.00 35.82 81 ASN A CA 1
ATOM 658 C C . ASN A 1 84 ? 27.482 28.471 51.483 1.00 35.39 81 ASN A C 1
ATOM 659 O O . ASN A 1 84 ? 26.535 28.359 52.276 1.00 35.66 81 ASN A O 1
ATOM 664 N N . GLY A 1 85 ? 28.184 27.433 51.004 1.00 34.33 82 GLY A N 1
ATOM 665 C CA . GLY A 1 85 ? 27.944 26.051 51.404 1.00 33.04 82 GLY A CA 1
ATOM 666 C C . GLY A 1 85 ? 26.787 25.345 50.706 1.00 33.06 82 GLY A C 1
ATOM 667 O O . GLY A 1 85 ? 26.434 24.233 51.079 1.00 31.68 82 GLY A O 1
ATOM 668 N N . GLN A 1 86 ? 26.199 25.990 49.697 1.00 32.72 83 GLN A N 1
ATOM 669 C CA . GLN A 1 86 ? 25.173 25.348 48.887 1.00 33.36 83 GLN A CA 1
ATOM 670 C C . GLN A 1 86 ? 25.759 24.276 47.967 1.00 32.93 83 GLN A C 1
ATOM 671 O O . GLN A 1 86 ? 26.886 24.401 47.479 1.00 32.12 83 GLN A O 1
ATOM 677 N N . ILE A 1 87 ? 24.963 23.246 47.719 1.00 32.49 84 ILE A N 1
ATOM 678 C CA . ILE A 1 87 ? 25.306 22.162 46.816 1.00 32.82 84 ILE A CA 1
ATOM 679 C C . ILE A 1 87 ? 24.109 21.879 45.887 1.00 33.27 84 ILE A C 1
ATOM 680 O O . ILE A 1 87 ? 22.982 22.227 46.213 1.00 32.65 84 ILE A O 1
ATOM 685 N N . CYS A 1 88 ? 24.375 21.278 44.732 1.00 33.28 85 CYS A N 1
ATOM 686 C CA . CYS A 1 88 ? 23.340 20.813 43.836 1.00 34.78 85 CYS A CA 1
ATOM 687 C C . CYS A 1 88 ? 23.392 19.305 43.835 1.00 34.65 85 CYS A C 1
ATOM 688 O O . CYS A 1 88 ? 24.065 18.696 43.015 1.00 34.94 85 CYS A O 1
ATOM 691 N N . LEU A 1 89 ? 22.685 18.714 44.778 1.00 34.78 86 LEU A N 1
ATOM 692 C CA . LEU A 1 89 ? 22.698 17.285 44.971 1.00 35.27 86 LEU A CA 1
ATOM 693 C C . LEU A 1 89 ? 21.580 16.661 44.155 1.00 35.38 86 LEU A C 1
ATOM 694 O O . LEU A 1 89 ? 20.399 16.835 44.483 1.00 34.96 86 LEU A O 1
ATOM 699 N N . PRO A 1 90 ? 21.943 15.942 43.065 1.00 36.59 87 PRO A N 1
ATOM 700 C CA . PRO A 1 90 ? 20.939 15.444 42.119 1.00 37.27 87 PRO A CA 1
ATOM 701 C C . PRO A 1 90 ? 19.759 14.707 42.789 1.00 37.12 87 PRO A C 1
ATOM 702 O O . PRO A 1 90 ? 18.607 14.949 42.438 1.00 37.03 87 PRO A O 1
ATOM 706 N N . ILE A 1 91 ? 20.048 13.864 43.773 1.00 37.18 88 ILE A N 1
ATOM 707 C CA . ILE A 1 91 ? 19.006 13.047 44.416 1.00 37.10 88 ILE A CA 1
ATOM 708 C C . ILE A 1 91 ? 17.873 13.844 45.130 1.00 37.71 88 ILE A C 1
ATOM 709 O O . ILE A 1 91 ? 16.781 13.311 45.354 1.00 36.81 88 ILE A O 1
ATOM 714 N N . ILE A 1 92 ? 18.135 15.105 45.491 1.00 37.53 89 ILE A N 1
ATOM 715 C CA . ILE A 1 92 ? 17.108 15.936 46.133 1.00 37.88 89 ILE A CA 1
ATOM 716 C C . ILE A 1 92 ? 16.649 17.073 45.232 1.00 39.26 89 ILE A C 1
ATOM 717 O O . ILE A 1 92 ? 15.987 18.018 45.672 1.00 38.81 89 ILE A O 1
ATOM 722 N N . SER A 1 93 ? 17.001 16.969 43.957 1.00 41.02 90 SER A N 1
ATOM 723 C CA . SER A 1 93 ? 16.480 17.891 42.971 1.00 43.39 90 SER A CA 1
ATOM 724 C C . SER A 1 93 ? 14.968 17.767 42.969 1.00 43.80 90 SER A C 1
ATOM 725 O O . SER A 1 93 ? 14.438 16.667 43.089 1.00 43.05 90 SER A O 1
ATOM 728 N N . SER A 1 94 ? 14.282 18.901 42.866 1.00 45.70 91 SER A N 1
ATOM 729 C CA . SER A 1 94 ? 12.831 18.904 42.692 1.00 47.15 91 SER A CA 1
ATOM 730 C C . SER A 1 94 ? 12.449 18.002 41.519 1.00 47.80 91 SER A C 1
ATOM 731 O O . SER A 1 94 ? 11.421 17.320 41.576 1.00 48.47 91 SER A O 1
ATOM 734 N N . GLU A 1 95 ? 13.290 17.997 40.472 1.00 48.20 92 GLU A N 1
ATOM 735 C CA . GLU A 1 95 ? 13.127 17.110 39.311 1.00 48.57 92 GLU A CA 1
ATOM 736 C C . GLU A 1 95 ? 13.273 15.637 39.656 1.00 47.75 92 GLU A C 1
ATOM 737 O O . GLU A 1 95 ? 12.403 14.844 39.307 1.00 48.44 92 GLU A O 1
ATOM 743 N N . ASN A 1 96 ? 14.387 15.265 40.299 1.00 46.19 93 ASN A N 1
ATOM 744 C CA . ASN A 1 96 ? 14.678 13.857 40.607 1.00 44.66 93 ASN A CA 1
ATOM 745 C C . ASN A 1 96 ? 14.023 13.316 41.877 1.00 43.23 93 ASN A C 1
ATOM 746 O O . ASN A 1 96 ? 14.040 12.109 42.102 1.00 43.08 93 ASN A O 1
ATOM 751 N N . TRP A 1 97 ? 13.486 14.198 42.715 1.00 41.87 94 TRP A N 1
ATOM 752 C CA . TRP A 1 97 ? 13.034 13.801 44.049 1.00 40.57 94 TRP A CA 1
ATOM 753 C C . TRP A 1 97 ? 11.874 12.843 43.949 1.00 40.39 94 TRP A C 1
ATOM 754 O O . TRP A 1 97 ? 10.907 13.110 43.247 1.00 40.13 94 TRP A O 1
ATOM 765 N N . LYS A 1 98 ? 11.992 11.730 44.660 1.00 40.31 95 LYS A N 1
ATOM 766 C CA . LYS A 1 98 ? 10.932 10.725 44.725 1.00 40.38 95 LYS A CA 1
ATOM 767 C C . LYS A 1 98 ? 10.566 10.516 46.180 1.00 40.21 95 LYS A C 1
ATOM 768 O O . LYS A 1 98 ? 11.442 10.505 47.035 1.00 39.57 95 LYS A O 1
ATOM 774 N N . PRO A 1 99 ? 9.263 10.350 46.478 1.00 40.69 96 PRO A N 1
ATOM 775 C CA . PRO A 1 99 ? 8.877 10.310 47.882 1.00 40.49 96 PRO A CA 1
ATOM 776 C C . PRO A 1 99 ? 9.334 9.033 48.611 1.00 40.33 96 PRO A C 1
ATOM 777 O O . PRO A 1 99 ? 9.201 8.957 49.831 1.00 40.24 96 PRO A O 1
ATOM 781 N N . CYS A 1 100 ? 9.863 8.044 47.881 1.00 40.39 97 CYS A N 1
ATOM 782 C CA . CYS A 1 100 ? 10.423 6.835 48.531 1.00 41.37 97 CYS A CA 1
ATOM 783 C C . CYS A 1 100 ? 11.839 7.022 49.065 1.00 39.91 97 CYS A C 1
ATOM 784 O O . CYS A 1 100 ? 12.325 6.203 49.844 1.00 40.34 97 CYS A O 1
ATOM 787 N N . THR A 1 101 ? 12.489 8.097 48.639 1.00 38.76 98 THR A N 1
ATOM 788 C CA . THR A 1 101 ? 13.872 8.371 49.026 1.00 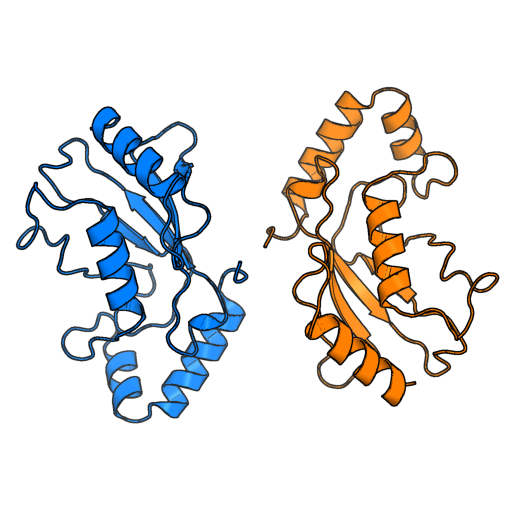37.93 98 THR A CA 1
ATOM 789 C C . THR A 1 101 ? 14.033 8.676 50.529 1.00 37.46 98 THR A C 1
ATOM 790 O O . THR A 1 101 ? 13.412 9.595 51.059 1.00 36.69 98 THR A O 1
ATOM 794 N N . LYS A 1 102 ? 14.884 7.902 51.199 1.00 37.30 99 LYS A N 1
ATOM 795 C CA . LYS A 1 102 ? 15.167 8.117 52.614 1.00 37.81 99 LYS A CA 1
ATOM 796 C C . LYS A 1 102 ? 16.396 9.008 52.806 1.00 37.58 99 LYS A C 1
ATOM 797 O O . LYS A 1 102 ? 17.252 9.059 51.936 1.00 37.15 99 LYS A O 1
ATOM 803 N N . THR A 1 103 ? 16.480 9.696 53.946 1.00 37.61 100 THR A N 1
ATOM 804 C CA . THR A 1 103 ? 17.605 10.592 54.240 1.00 37.66 100 THR A CA 1
ATOM 805 C C . THR A 1 103 ? 18.942 9.855 54.334 1.00 37.27 100 THR A C 1
ATOM 806 O O . THR A 1 103 ? 19.992 10.434 54.059 1.00 37.51 100 THR A O 1
ATOM 810 N N . CYS A 1 104 ? 18.916 8.582 54.690 1.00 37.61 101 CYS A N 1
ATOM 811 C CA . CYS A 1 104 ? 20.150 7.801 54.669 1.00 38.70 101 CYS A CA 1
ATOM 812 C C . CYS A 1 104 ? 20.746 7.726 53.251 1.00 37.85 101 CYS A C 1
ATOM 813 O O . CYS A 1 104 ? 21.964 7.836 53.095 1.00 37.82 101 CYS A O 1
ATOM 816 N N . GLN A 1 105 ? 19.885 7.599 52.235 1.00 36.92 102 GLN A N 1
ATOM 817 C CA . GLN A 1 105 ? 20.299 7.626 50.820 1.00 36.51 102 GLN A CA 1
ATOM 818 C C . GLN A 1 105 ? 20.788 8.999 50.406 1.00 34.83 102 GLN A C 1
ATOM 819 O O . GLN A 1 105 ? 21.729 9.121 49.613 1.00 34.33 102 GLN A O 1
ATOM 825 N N . VAL A 1 106 ? 20.121 10.029 50.919 1.00 33.06 103 VAL A N 1
ATOM 826 C CA . VAL A 1 106 ? 20.475 11.409 50.603 1.00 31.66 103 VAL A CA 1
ATOM 827 C C . VAL A 1 106 ? 21.863 11.758 51.173 1.00 31.43 103 VAL A C 1
ATOM 828 O O . VAL A 1 106 ? 22.634 12.470 50.529 1.00 30.31 103 VAL A O 1
ATOM 832 N N . LEU A 1 107 ? 22.151 11.283 52.387 1.00 30.84 104 LEU A N 1
ATOM 833 C CA . LEU A 1 107 ? 23.449 11.554 53.030 1.00 31.26 104 LEU A CA 1
ATOM 834 C C . LEU A 1 107 ? 24.549 10.734 52.390 1.00 30.52 104 LEU A C 1
ATOM 835 O O . LEU A 1 107 ? 25.676 11.180 52.296 1.00 30.85 104 LEU A O 1
ATOM 840 N N . GLU A 1 108 ? 24.209 9.534 51.945 1.00 31.53 105 GLU A N 1
ATOM 841 C CA . GLU A 1 108 ? 25.151 8.688 51.242 1.00 31.45 105 GLU A CA 1
ATOM 842 C C . GLU A 1 108 ? 25.557 9.355 49.936 1.00 30.92 105 GLU A C 1
ATOM 843 O O . GLU A 1 108 ? 26.730 9.371 49.582 1.00 30.77 105 GLU A O 1
ATOM 849 N N . ALA A 1 109 ? 24.576 9.933 49.252 1.00 29.73 106 ALA A N 1
ATOM 850 C CA . ALA A 1 109 ? 24.776 10.621 47.983 1.00 29.35 106 ALA A CA 1
ATOM 851 C C . ALA A 1 109 ? 25.559 11.909 48.162 1.00 29.53 106 ALA A C 1
ATOM 852 O O . ALA A 1 109 ? 26.360 12.285 47.295 1.00 29.33 106 ALA A O 1
ATOM 854 N N . LEU A 1 110 ? 25.330 12.599 49.276 1.00 29.20 107 LEU A N 1
ATOM 855 C CA . LEU A 1 110 ? 26.153 13.768 49.616 1.00 29.39 107 LEU A CA 1
ATOM 856 C C . LEU A 1 110 ? 27.596 13.369 49.848 1.00 29.51 107 LEU A C 1
ATOM 857 O O . LEU A 1 110 ? 28.507 14.079 49.431 1.00 29.50 107 LEU A O 1
ATOM 862 N N . ASN A 1 111 ? 27.791 12.252 50.552 1.00 29.82 108 ASN A N 1
ATOM 863 C CA . ASN A 1 111 ? 29.124 11.700 50.810 1.00 30.40 108 ASN A CA 1
ATOM 864 C C . ASN A 1 111 ? 29.837 11.476 49.477 1.00 30.90 108 ASN A C 1
ATOM 865 O O . ASN A 1 111 ? 31.001 11.870 49.306 1.00 31.13 108 ASN A O 1
ATOM 870 N N . VAL A 1 112 ? 29.111 10.889 48.525 1.00 31.65 109 VAL A N 1
ATOM 871 C CA . VAL A 1 112 ? 29.594 10.705 47.161 1.00 31.75 109 VAL A CA 1
ATOM 872 C C . VAL A 1 112 ? 29.957 12.036 46.508 1.00 32.57 109 VAL A C 1
ATOM 873 O O . VAL A 1 112 ? 31.027 12.140 45.897 1.00 32.68 109 VAL A O 1
ATOM 877 N N . LEU A 1 113 ? 29.094 13.050 46.647 1.00 32.48 110 LEU A N 1
ATOM 878 C CA . LEU A 1 113 ? 29.325 14.357 46.001 1.00 32.71 110 LEU A CA 1
ATOM 879 C C . LEU A 1 113 ? 30.666 14.967 46.415 1.00 32.11 110 LEU A C 1
ATOM 880 O O . LEU A 1 113 ? 31.392 15.531 45.585 1.00 32.43 110 LEU A O 1
ATOM 885 N N . VAL A 1 114 ? 30.978 14.869 47.700 1.00 30.94 111 VAL A N 1
ATOM 886 C CA . VAL A 1 114 ? 32.183 15.463 48.208 1.00 30.75 111 VAL A CA 1
ATOM 887 C C . VAL A 1 114 ? 33.393 14.600 47.802 1.00 30.67 111 VAL A C 1
ATOM 888 O O . VAL A 1 114 ? 34.399 15.129 47.358 1.00 30.00 111 VAL A O 1
ATOM 892 N N . ASN A 1 115 ? 33.264 13.281 47.905 1.00 30.77 112 ASN A N 1
ATOM 893 C CA . ASN A 1 115 ? 34.388 12.382 47.611 1.00 31.10 112 ASN A CA 1
ATOM 894 C C . ASN A 1 115 ? 34.764 12.321 46.130 1.00 31.97 112 ASN A C 1
ATOM 895 O O . ASN A 1 115 ? 35.925 12.106 45.790 1.00 32.18 112 ASN A O 1
ATOM 900 N N . ARG A 1 116 ? 33.774 12.497 45.259 1.00 33.11 113 ARG A N 1
ATOM 901 C CA . ARG A 1 116 ? 33.967 12.388 43.817 1.00 35.07 113 ARG A CA 1
ATOM 902 C C . ARG A 1 116 ? 33.553 13.668 43.094 1.00 35.40 113 ARG A C 1
ATOM 903 O O . ARG A 1 116 ? 32.430 13.762 42.613 1.00 34.56 113 ARG A O 1
ATOM 911 N N . PRO A 1 117 ? 34.445 14.669 43.033 1.00 36.23 114 PRO A N 1
ATOM 912 C CA . PRO A 1 117 ? 34.074 15.892 42.352 1.00 37.35 114 PRO A CA 1
ATOM 913 C C . PRO A 1 117 ? 33.556 15.661 40.930 1.00 38.98 114 PRO A C 1
ATOM 914 O O . PRO A 1 117 ? 34.036 14.780 40.206 1.00 38.70 114 PRO A O 1
ATOM 918 N N . ASN A 1 118 ? 32.553 16.442 40.565 1.00 40.50 115 ASN A N 1
ATOM 919 C CA . ASN A 1 118 ? 31.972 16.418 39.237 1.00 42.52 115 ASN A CA 1
ATOM 920 C C . ASN A 1 118 ? 32.358 17.737 38.544 1.00 43.11 115 ASN A C 1
ATOM 921 O O . ASN A 1 118 ? 31.735 18.782 38.771 1.00 43.14 115 ASN A O 1
ATOM 926 N N . ILE A 1 119 ? 33.395 17.684 37.712 1.00 43.67 116 ILE A N 1
ATOM 927 C CA . ILE A 1 119 ? 33.881 18.874 37.006 1.00 44.52 116 ILE A CA 1
ATOM 928 C C . ILE A 1 119 ? 32.976 19.305 35.852 1.00 45.00 116 ILE A C 1
ATOM 929 O O . ILE A 1 119 ? 33.177 20.368 35.260 1.00 45.04 116 ILE A O 1
ATOM 934 N N . ARG A 1 120 ? 31.975 18.487 35.549 1.00 45.68 117 ARG A N 1
ATOM 935 C CA . ARG A 1 120 ? 31.071 18.747 34.421 1.00 47.02 117 ARG A CA 1
ATOM 936 C C . ARG A 1 120 ? 29.987 19.776 34.747 1.00 46.33 117 ARG A C 1
ATOM 937 O O . ARG A 1 120 ? 29.656 20.611 33.903 1.00 46.89 117 ARG A O 1
ATOM 945 N N . GLU A 1 121 ? 29.425 19.700 35.955 1.00 45.44 118 GLU A N 1
ATOM 946 C CA . GLU A 1 121 ? 28.476 20.705 36.440 1.00 44.43 118 GLU A CA 1
ATOM 947 C C . GLU A 1 121 ? 28.940 21.201 37.810 1.00 42.85 118 GLU A C 1
ATOM 948 O O . GLU A 1 121 ? 28.406 20.751 38.849 1.00 42.77 118 GLU A O 1
ATOM 954 N N . PRO A 1 122 ? 29.951 22.101 37.826 1.00 40.53 119 PRO A N 1
ATOM 955 C CA . PRO A 1 122 ? 30.465 22.596 39.090 1.00 38.90 119 PRO A CA 1
ATOM 956 C C . PRO A 1 122 ? 29.770 23.872 39.551 1.00 37.65 119 PRO A C 1
ATOM 957 O O . PRO A 1 122 ? 29.201 24.612 38.736 1.00 37.23 119 PRO A O 1
ATOM 961 N N . LEU A 1 123 ? 29.811 24.135 40.852 1.00 36.06 120 LEU A N 1
ATOM 962 C CA . LEU A 1 123 ? 29.339 25.412 41.359 1.00 35.12 120 LEU A CA 1
ATOM 963 C C . LEU A 1 123 ? 30.457 26.442 41.307 1.00 34.53 120 LEU A C 1
ATOM 964 O O . LEU A 1 123 ? 30.214 27.640 41.240 1.00 34.27 120 LEU A O 1
ATOM 969 N N . ARG A 1 124 ? 31.695 25.978 41.357 1.00 34.10 121 ARG A N 1
ATOM 970 C CA . ARG A 1 124 ? 32.821 26.905 41.262 1.00 33.19 121 ARG A CA 1
ATOM 971 C C . ARG A 1 124 ? 33.669 26.498 40.071 1.00 33.68 121 ARG A C 1
ATOM 972 O O . ARG A 1 124 ? 34.517 25.592 40.160 1.00 32.04 121 ARG A O 1
ATOM 980 N N . MET A 1 125 ? 33.406 27.151 38.942 1.00 34.27 122 MET A N 1
ATOM 981 C CA . MET A 1 125 ? 34.028 26.753 37.684 1.00 37.24 122 MET A CA 1
ATOM 982 C C . MET A 1 125 ? 35.559 26.909 37.677 1.00 35.42 122 MET A C 1
ATOM 983 O O . ME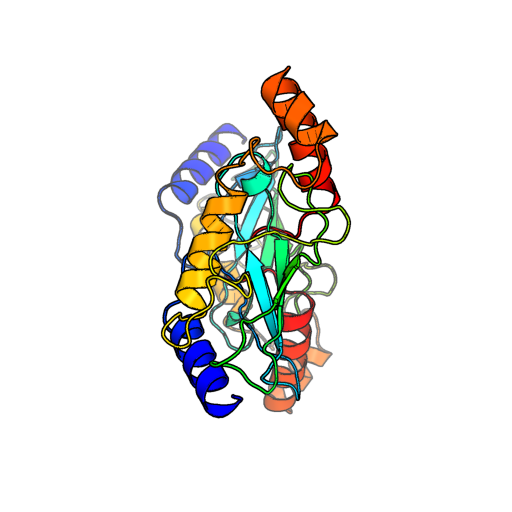T A 1 125 ? 36.257 26.057 37.140 1.00 35.01 122 MET A O 1
ATOM 988 N N . ASP A 1 126 ? 36.075 27.960 38.313 1.00 35.03 123 ASP A N 1
ATOM 989 C CA . ASP A 1 126 ? 37.530 28.127 38.410 1.00 34.75 123 ASP A CA 1
ATOM 990 C C . ASP A 1 126 ? 38.233 27.019 39.193 1.00 33.66 123 ASP A C 1
ATOM 991 O O . ASP A 1 126 ? 39.315 26.593 38.813 1.00 33.04 123 ASP A O 1
ATOM 996 N N . LEU A 1 127 ? 37.602 26.524 40.256 1.00 33.40 124 LEU A N 1
ATOM 997 C CA . LEU A 1 127 ? 38.101 25.335 40.973 1.00 32.45 124 LEU A CA 1
ATOM 998 C C . LEU A 1 127 ? 38.057 24.066 40.128 1.00 32.57 124 LEU A C 1
ATOM 999 O O . LEU A 1 127 ? 38.974 23.252 40.179 1.00 31.86 124 LEU A O 1
ATOM 1004 N N . ALA A 1 128 ? 36.987 23.890 39.355 1.00 32.98 125 ALA A N 1
ATOM 1005 C CA . ALA A 1 128 ? 36.883 22.728 38.464 1.00 33.92 125 ALA A CA 1
ATOM 1006 C C . ALA A 1 128 ? 37.977 22.773 37.400 1.00 34.38 125 ALA A C 1
ATOM 1007 O O . ALA A 1 128 ? 38.600 21.766 37.106 1.00 34.72 125 ALA A O 1
ATOM 1009 N N . ASP A 1 129 ? 38.186 23.951 36.821 1.00 36.01 126 ASP A N 1
ATOM 1010 C CA . ASP A 1 129 ? 39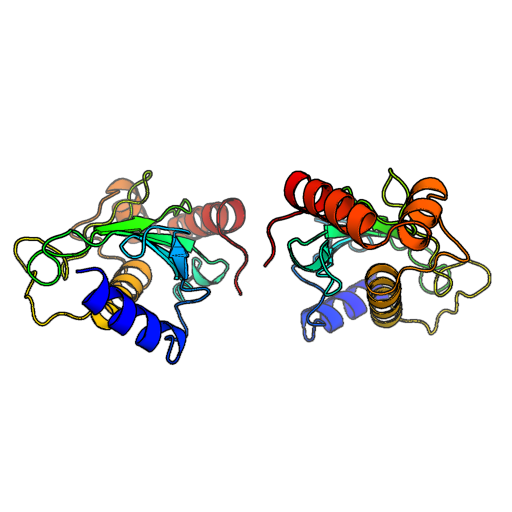.250 24.171 35.834 1.00 36.94 126 ASP A CA 1
ATOM 1011 C C . ASP A 1 129 ? 40.603 23.856 36.418 1.00 37.06 126 ASP A C 1
ATOM 1012 O O . ASP A 1 129 ? 41.382 23.113 35.821 1.00 37.64 126 ASP A O 1
ATOM 1017 N N . LEU A 1 130 ? 40.879 24.433 37.589 1.00 36.63 127 LEU A N 1
ATOM 1018 C CA . LEU A 1 130 ? 42.111 24.159 38.304 1.00 36.56 127 LEU A CA 1
ATOM 1019 C C . LEU A 1 130 ? 42.289 22.666 38.619 1.00 37.05 127 LEU A C 1
ATOM 1020 O O . LEU A 1 130 ? 43.371 22.096 38.396 1.00 36.80 127 LEU A O 1
ATOM 1025 N N . LEU A 1 131 ? 41.248 22.037 39.161 1.00 37.13 128 LEU A N 1
ATOM 1026 C CA . LEU A 1 131 ? 41.327 20.610 39.492 1.00 38.23 128 LEU A CA 1
ATOM 1027 C C . LEU A 1 131 ? 41.754 19.765 38.286 1.00 38.99 128 LEU A C 1
ATOM 1028 O O . LEU A 1 131 ? 42.521 18.818 38.421 1.00 39.94 128 LEU A O 1
ATOM 1033 N N . THR A 1 132 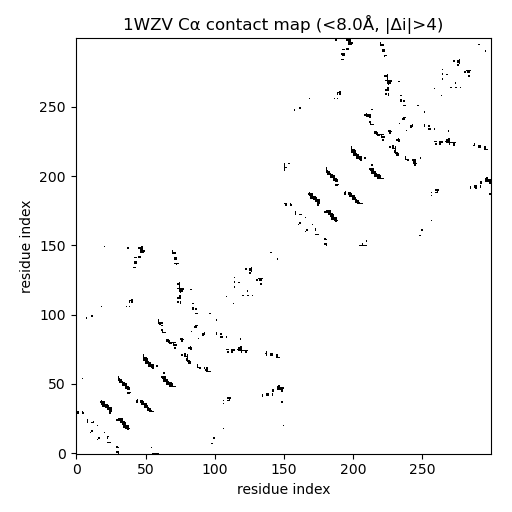? 41.261 20.124 37.115 1.00 40.36 129 THR A N 1
ATOM 1034 C CA . THR A 1 132 ? 41.597 19.426 35.878 1.00 41.81 129 THR A CA 1
ATOM 1035 C C . THR A 1 132 ? 43.008 19.774 35.363 1.00 42.17 129 THR A C 1
ATOM 1036 O O . THR A 1 132 ? 43.794 18.872 35.059 1.00 42.71 129 THR A O 1
ATOM 1040 N N . GLN A 1 133 ? 43.310 21.071 35.274 1.00 41.93 130 GLN A N 1
ATOM 1041 C CA . GLN A 1 133 ? 44.564 21.583 34.697 1.00 41.94 130 GLN A CA 1
ATOM 1042 C C . GLN A 1 133 ? 45.796 21.372 35.552 1.00 40.96 130 GLN A C 1
ATOM 1043 O O . GLN A 1 133 ? 46.894 21.149 35.032 1.00 41.37 130 GLN A O 1
ATOM 1049 N N . ASN A 1 134 ? 45.624 21.486 36.865 1.00 39.33 131 ASN A N 1
ATOM 1050 C CA . ASN A 1 134 ? 46.722 21.345 37.807 1.00 37.67 131 ASN A CA 1
ATOM 1051 C C . ASN A 1 134 ? 46.186 20.796 39.121 1.00 37.38 131 ASN A C 1
ATOM 1052 O O . ASN A 1 134 ? 45.912 21.561 40.051 1.00 36.71 131 ASN A O 1
ATOM 1057 N N . PRO A 1 135 ? 46.021 19.458 39.192 1.00 37.44 132 PRO A N 1
ATOM 1058 C CA . PRO A 1 135 ? 45.426 18.784 40.347 1.00 37.14 132 PRO A CA 1
ATOM 1059 C C . PRO A 1 135 ? 46.260 18.908 41.617 1.00 36.95 132 PRO A C 1
ATOM 1060 O O . PRO A 1 135 ? 45.707 18.823 42.720 1.00 36.29 132 PRO A O 1
ATOM 1064 N N . GLU A 1 136 ? 47.577 19.069 41.474 1.00 37.00 133 GLU A N 1
ATOM 1065 C CA . GLU A 1 136 ? 48.427 19.235 42.645 1.00 36.43 133 GLU A CA 1
ATOM 1066 C C . GLU A 1 136 ? 48.247 20.600 43.282 1.00 35.21 133 GLU A C 1
ATOM 1067 O O . GLU A 1 136 ? 48.125 20.687 44.495 1.00 36.12 133 GLU A O 1
ATOM 1073 N N . LEU A 1 137 ? 48.231 21.654 42.473 1.00 33.95 134 LEU A N 1
ATOM 1074 C CA . LEU A 1 137 ? 47.920 23.003 42.963 1.00 33.13 134 LEU A CA 1
ATOM 1075 C C . LEU A 1 137 ? 46.514 23.081 43.573 1.00 32.37 134 LEU A C 1
ATOM 1076 O O . LEU A 1 137 ? 46.326 23.734 44.591 1.00 31.65 134 LEU A O 1
ATOM 1081 N N . PHE A 1 138 ? 45.542 22.409 42.957 1.00 32.06 135 PHE A N 1
ATOM 1082 C CA . PHE A 1 138 ? 44.214 22.270 43.579 1.00 31.97 135 PHE A CA 1
ATOM 1083 C C . PHE A 1 138 ? 44.336 21.634 44.962 1.00 32.33 135 PHE A C 1
ATOM 1084 O O . PHE A 1 138 ? 43.727 22.107 45.921 1.00 31.74 135 PHE A O 1
ATOM 1092 N N . ARG A 1 139 ? 45.113 20.550 45.066 1.00 33.29 136 ARG A N 1
ATOM 1093 C CA . ARG A 1 139 ? 45.227 19.829 46.337 1.00 34.72 136 ARG A CA 1
ATOM 1094 C C . ARG A 1 139 ? 45.868 20.699 47.402 1.00 34.92 136 ARG A C 1
ATOM 1095 O O . ARG A 1 139 ? 45.440 20.694 48.558 1.00 35.05 136 ARG A O 1
ATOM 1103 N N . LYS A 1 140 ? 46.877 21.476 47.008 1.00 35.23 137 LYS A N 1
ATOM 1104 C CA . LYS A 1 140 ? 47.495 22.427 47.931 1.00 35.27 137 LYS A CA 1
ATOM 1105 C C . LYS A 1 140 ? 46.512 23.474 48.434 1.00 34.39 137 LYS A C 1
ATOM 1106 O O . LYS A 1 140 ? 46.444 23.728 49.640 1.00 34.49 137 LYS A O 1
ATOM 1112 N N . ASN A 1 141 ? 45.745 24.064 47.520 1.00 33.51 138 ASN A N 1
ATOM 1113 C CA . ASN A 1 141 ? 44.718 25.039 47.906 1.00 33.23 138 ASN A CA 1
ATOM 1114 C C . ASN A 1 141 ? 43.675 24.436 48.832 1.00 32.89 138 ASN A C 1
ATOM 1115 O O . ASN A 1 141 ? 43.308 25.038 49.836 1.00 33.21 138 ASN A O 1
ATOM 1120 N N . ALA A 1 142 ? 43.214 23.237 48.497 1.00 32.61 139 ALA A N 1
ATOM 1121 C CA . ALA A 1 142 ? 42.131 22.608 49.240 1.00 32.30 139 ALA A CA 1
ATOM 1122 C C . ALA A 1 142 ? 42.606 22.200 50.621 1.00 33.07 139 ALA A C 1
ATOM 1123 O O . ALA A 1 142 ? 41.882 22.352 51.590 1.00 32.62 139 ALA A O 1
ATOM 1125 N N . GLU A 1 143 ? 43.847 21.708 50.701 1.00 34.27 140 GLU A N 1
ATOM 1126 C CA . GLU A 1 143 ? 44.472 21.341 51.958 1.00 35.58 140 GLU A CA 1
ATOM 1127 C C . GLU A 1 143 ? 44.606 22.518 52.907 1.00 35.93 140 GLU A C 1
ATOM 1128 O O . GLU A 1 143 ? 44.272 22.406 54.072 1.00 36.18 140 GLU A O 1
ATOM 1134 N N . GLU A 1 144 ? 45.087 23.641 52.393 1.00 36.32 141 GLU A N 1
ATOM 1135 C CA . GLU A 1 144 ? 45.229 24.857 53.170 1.00 38.08 141 GLU A CA 1
ATOM 1136 C C . GLU A 1 144 ? 43.885 25.318 53.710 1.00 36.70 141 GLU A C 1
ATOM 1137 O O . GLU A 1 144 ? 43.752 25.619 54.902 1.00 36.25 141 GLU A O 1
ATOM 1143 N N . PHE A 1 145 ? 42.883 25.363 52.832 1.00 35.83 142 PHE A N 1
ATOM 1144 C CA . PHE A 1 145 ? 41.539 25.752 53.234 1.00 35.12 142 PHE A CA 1
ATOM 1145 C C . PHE A 1 145 ? 40.910 24.756 54.219 1.00 34.16 142 PHE A C 1
ATOM 1146 O O . PHE A 1 145 ? 40.221 25.158 55.157 1.00 34.52 142 PHE A O 1
ATOM 1154 N N . THR A 1 146 ? 41.157 23.466 54.002 1.00 33.72 143 THR A N 1
ATOM 1155 C CA . THR A 1 146 ? 40.668 22.402 54.883 1.00 33.41 143 THR A CA 1
ATOM 1156 C C . THR A 1 146 ? 41.283 22.540 56.273 1.00 34.22 143 THR A C 1
ATOM 1157 O O . THR A 1 146 ? 40.561 22.522 57.275 1.00 33.13 143 THR A O 1
ATOM 1161 N N . LEU A 1 147 ? 42.605 22.696 56.338 1.00 35.02 144 LEU A N 1
ATOM 1162 C CA . LEU A 1 147 ? 43.273 22.825 57.642 1.00 37.47 144 LEU A CA 1
ATOM 1163 C C . LEU A 1 147 ? 42.880 24.115 58.352 1.00 37.83 144 LEU A C 1
ATOM 1164 O O . LEU A 1 147 ? 42.789 24.137 59.561 1.00 38.45 144 LEU A O 1
ATOM 1169 N N . ARG A 1 148 ? 42.611 25.174 57.593 1.00 38.78 145 ARG A N 1
ATOM 1170 C CA . ARG A 1 148 ? 42.223 26.461 58.164 1.00 40.17 145 ARG A CA 1
ATOM 1171 C C . ARG A 1 148 ? 40.793 26.498 58.709 1.00 39.82 145 ARG A C 1
ATOM 1172 O O . ARG A 1 148 ? 40.546 27.009 59.811 1.00 39.62 145 ARG A O 1
ATOM 1180 N N . PHE A 1 149 ? 39.844 25.979 57.928 1.00 39.24 146 PHE A N 1
ATOM 1181 C CA . PHE A 1 149 ? 38.432 26.140 58.271 1.00 38.30 146 PHE A CA 1
ATOM 1182 C C . PHE A 1 149 ? 37.725 24.868 58.717 1.00 37.69 146 PHE A C 1
ATOM 1183 O O . PHE A 1 149 ? 36.656 24.947 59.299 1.00 37.37 146 PHE A O 1
ATOM 1191 N N . GLY A 1 150 ? 38.309 23.709 58.437 1.00 37.09 147 GLY A N 1
ATOM 1192 C CA . GLY A 1 150 ? 37.676 22.434 58.766 1.00 37.25 147 GLY A CA 1
ATOM 1193 C C . GLY A 1 150 ? 37.463 22.218 60.255 1.00 38.15 147 GLY A C 1
ATOM 1194 O O . GLY A 1 150 ? 38.171 22.796 61.089 1.00 37.72 147 GLY A O 1
ATOM 1195 N N . VAL A 1 151 ? 36.466 21.396 60.580 1.00 38.42 148 VAL A N 1
ATOM 1196 C CA . VAL A 1 151 ? 36.157 21.000 61.943 1.00 38.57 148 VAL A CA 1
ATOM 1197 C C . VAL A 1 151 ? 37.071 19.832 62.292 1.00 39.31 148 VAL A C 1
ATOM 1198 O O . VAL A 1 151 ? 37.291 18.952 61.457 1.00 38.89 148 VAL A O 1
ATOM 1202 N N . ASP A 1 152 ? 37.583 19.804 63.525 1.00 40.20 149 ASP A N 1
ATOM 1203 C CA . ASP A 1 152 ? 38.412 18.685 63.992 1.00 41.69 149 ASP A CA 1
ATOM 1204 C C . ASP A 1 152 ? 37.773 17.340 63.672 1.00 41.84 149 ASP A C 1
ATOM 1205 O O . ASP A 1 152 ? 36.600 17.103 63.966 1.00 42.41 149 ASP A O 1
ATOM 1210 N N . ARG A 1 153 ? 38.559 16.467 63.063 1.00 42.28 150 ARG A N 1
ATOM 1211 C CA . ARG A 1 153 ? 38.107 15.146 62.625 1.00 42.76 150 ARG A CA 1
ATOM 1212 C C . ARG A 1 153 ? 37.865 14.237 63.833 1.00 43.73 150 ARG A C 1
ATOM 1213 O O . ARG A 1 153 ? 38.800 13.952 64.566 1.00 44.10 150 ARG A O 1
ATOM 1221 N N . PRO A 1 154 ? 36.612 13.790 64.054 1.00 44.43 151 PRO A N 1
ATOM 1222 C CA . PRO A 1 154 ? 36.310 12.853 65.145 1.00 44.97 151 PRO A CA 1
ATOM 1223 C C . PRO A 1 154 ? 37.212 11.625 65.143 1.00 45.55 151 PRO A C 1
ATOM 1224 O O . PRO A 1 154 ? 37.656 11.211 64.070 1.00 46.40 151 PRO A O 1
ATOM 1228 N N . ALA B 1 5 ? 68.127 16.360 74.468 1.00 42.04 2 ALA B N 1
ATOM 1229 C CA . ALA B 1 5 ? 66.775 16.926 74.750 1.00 42.34 2 ALA B CA 1
ATOM 1230 C C . ALA B 1 5 ? 65.860 16.796 73.541 1.00 42.52 2 ALA B C 1
ATOM 1231 O O . ALA B 1 5 ? 64.795 16.192 73.625 1.00 42.55 2 ALA B O 1
ATOM 1233 N N . SER B 1 6 ? 66.295 17.345 72.413 1.00 42.83 3 SER B N 1
ATOM 1234 C CA . SER B 1 6 ? 65.480 17.364 71.203 1.00 43.23 3 SER B CA 1
ATOM 1235 C C . SER B 1 6 ? 65.284 15.970 70.661 1.00 43.30 3 SER B C 1
ATOM 1236 O O . SER B 1 6 ? 64.222 15.651 70.136 1.00 43.31 3 SER B O 1
ATOM 1239 N N . MET B 1 7 ? 66.307 15.136 70.800 1.00 43.48 4 MET B N 1
ATOM 1240 C CA . MET B 1 7 ? 66.223 13.767 70.321 1.00 44.87 4 MET B CA 1
ATOM 1241 C C . MET B 1 7 ? 65.226 12.926 71.121 1.00 43.51 4 MET B C 1
ATOM 1242 O O . MET B 1 7 ? 64.408 12.226 70.528 1.00 43.51 4 MET B O 1
ATOM 1247 N N . ARG B 1 8 ? 65.273 13.018 72.451 1.00 42.52 5 ARG B N 1
ATOM 1248 C CA . ARG B 1 8 ? 64.290 12.340 73.298 1.00 42.04 5 ARG B CA 1
ATOM 1249 C C . ARG B 1 8 ? 62.856 12.840 73.070 1.00 40.69 5 ARG B C 1
ATOM 1250 O O . ARG B 1 8 ? 61.936 12.040 73.019 1.00 39.93 5 ARG B O 1
ATOM 1258 N N . VAL B 1 9 ? 62.682 14.158 72.963 1.00 39.97 6 VAL B N 1
ATOM 1259 C CA . VAL B 1 9 ? 61.341 14.770 72.882 1.00 39.20 6 VAL B CA 1
ATOM 1260 C C . VAL B 1 9 ? 60.626 14.388 71.588 1.00 39.40 6 VAL B C 1
ATOM 1261 O O . VAL B 1 9 ? 59.436 14.057 71.590 1.00 38.59 6 VAL B O 1
ATOM 1265 N N . VAL B 1 10 ? 61.365 14.441 70.485 1.00 39.41 7 VAL B N 1
ATOM 1266 C CA . VAL B 1 10 ? 60.843 14.023 69.194 1.00 40.21 7 VAL B CA 1
ATOM 1267 C C . VAL B 1 10 ? 60.340 12.586 69.251 1.00 40.29 7 VAL B C 1
ATOM 1268 O O . VAL B 1 10 ? 59.249 12.297 68.763 1.00 40.01 7 VAL B O 1
ATOM 1272 N N . LYS B 1 11 ? 61.114 11.705 69.879 1.00 40.65 8 LYS B N 1
ATOM 1273 C CA . LYS B 1 11 ? 60.711 10.309 70.038 1.00 41.71 8 LYS B CA 1
ATOM 1274 C C . LYS B 1 11 ? 59.454 10.166 70.892 1.00 41.61 8 LYS B C 1
ATOM 1275 O O . LYS B 1 11 ? 58.581 9.349 70.580 1.00 41.42 8 LYS B O 1
ATOM 1281 N N . GLU B 1 12 ? 59.377 10.960 71.963 1.00 41.16 9 GLU B N 1
ATOM 1282 C CA . GLU B 1 12 ? 58.210 10.986 72.849 1.00 41.11 9 GLU B CA 1
ATOM 1283 C C . GLU B 1 12 ? 56.984 11.496 72.097 1.00 40.84 9 GLU B C 1
ATOM 1284 O O . GLU B 1 12 ? 55.923 10.894 72.191 1.00 40.34 9 GLU B O 1
ATOM 1290 N N . LEU B 1 13 ? 57.150 12.586 71.339 1.00 41.33 10 LEU B N 1
ATOM 1291 C CA . LEU B 1 13 ? 56.080 13.133 70.487 1.00 41.97 10 LEU B CA 1
ATOM 1292 C C . LEU B 1 13 ? 55.523 12.092 69.522 1.00 42.89 10 LEU B C 1
ATOM 1293 O O . LEU B 1 13 ? 54.298 11.909 69.454 1.00 42.21 10 LEU B O 1
ATOM 1298 N N . GLU B 1 14 ? 56.423 11.417 68.792 1.00 43.44 11 GLU B N 1
ATOM 1299 C CA . GLU B 1 14 ? 56.038 10.372 67.851 1.00 45.03 11 GLU B CA 1
ATOM 1300 C C . GLU B 1 14 ? 55.227 9.268 68.521 1.00 44.94 11 GLU B C 1
ATOM 1301 O O . GLU B 1 14 ? 54.211 8.857 67.977 1.00 45.00 11 GLU B O 1
ATOM 1307 N N . ASP B 1 15 ? 55.664 8.803 69.693 1.00 45.42 12 ASP B N 1
ATOM 1308 C CA . ASP B 1 15 ? 54.951 7.749 70.421 1.00 45.98 12 ASP B CA 1
ATOM 1309 C C . ASP B 1 15 ? 53.548 8.192 70.866 1.00 45.81 12 ASP B C 1
ATOM 1310 O O . ASP B 1 15 ? 52.592 7.417 70.786 1.00 45.62 12 ASP B O 1
ATOM 1315 N N . LEU B 1 16 ? 53.429 9.431 71.340 1.00 45.60 13 LEU B N 1
ATOM 1316 C CA . LEU B 1 16 ? 52.134 9.941 71.788 1.00 45.61 13 LEU B CA 1
ATOM 1317 C C . LEU B 1 16 ? 51.191 10.158 70.612 1.00 45.83 13 LEU B C 1
ATOM 1318 O O . LEU B 1 16 ? 50.005 9.927 70.736 1.00 45.52 13 LEU B O 1
ATOM 1323 N N . GLN B 1 17 ? 51.728 10.606 69.481 1.00 46.02 14 GLN B N 1
ATOM 1324 C CA . GLN B 1 17 ? 50.943 10.794 68.266 1.00 46.76 14 GLN B CA 1
ATOM 1325 C C . GLN B 1 17 ? 50.535 9.473 67.615 1.00 47.60 14 GLN B C 1
ATOM 1326 O O . GLN B 1 17 ? 49.553 9.425 66.881 1.00 48.20 14 GLN B O 1
ATOM 1332 N N . LYS B 1 18 ? 51.297 8.413 67.870 1.00 48.08 15 LYS B N 1
ATOM 1333 C CA . LYS B 1 18 ? 50.947 7.089 67.369 1.00 48.66 15 LYS B CA 1
ATOM 1334 C C . LYS B 1 18 ? 49.834 6.463 68.200 1.00 48.34 15 LYS B C 1
ATOM 1335 O O . LYS B 1 18 ? 48.932 5.827 67.661 1.00 48.67 15 LYS B O 1
ATOM 1341 N N . LYS B 1 19 ? 49.900 6.654 69.513 1.00 47.41 16 LYS B N 1
ATOM 1342 C CA . LYS B 1 19 ? 48.898 6.123 70.412 1.00 46.70 16 LYS B CA 1
ATOM 1343 C C . LYS B 1 19 ? 48.453 7.203 71.416 1.00 45.10 16 LYS B C 1
ATOM 1344 O O . LYS B 1 19 ? 48.808 7.128 72.592 1.00 45.06 16 LYS B O 1
ATOM 1350 N N . PRO B 1 20 ? 47.679 8.211 70.961 1.00 43.09 17 PRO B N 1
ATOM 1351 C CA . PRO B 1 20 ? 47.321 9.278 71.902 1.00 41.77 17 PRO B CA 1
ATOM 1352 C C . PRO B 1 20 ? 46.271 8.842 72.925 1.00 40.15 17 PRO B C 1
ATOM 1353 O O . PRO B 1 20 ? 45.445 7.982 72.640 1.00 39.99 17 PRO B O 1
ATOM 1357 N N . PRO B 1 21 ? 46.305 9.420 74.124 1.00 39.13 18 PRO B N 1
ATOM 1358 C CA . PRO B 1 21 ? 45.205 9.114 75.028 1.00 37.91 18 PRO B CA 1
ATOM 1359 C C . PRO B 1 21 ? 43.937 9.867 74.578 1.00 36.63 18 PRO B C 1
ATOM 1360 O O . PRO B 1 21 ? 44.053 10.915 73.941 1.00 34.85 18 PRO B O 1
ATOM 1364 N N . PRO B 1 22 ? 42.737 9.339 74.916 1.00 35.96 19 PRO B N 1
ATOM 1365 C CA . PRO B 1 22 ? 41.482 9.950 74.440 1.00 35.48 19 PRO B CA 1
ATOM 1366 C C . PRO B 1 22 ? 41.293 11.396 74.926 1.00 34.80 19 PRO B C 1
ATOM 1367 O O . PRO B 1 22 ? 40.626 12.180 74.261 1.00 34.45 19 PRO B O 1
ATOM 1371 N N . TYR B 1 23 ? 41.906 11.757 76.052 1.00 34.18 20 TYR B N 1
ATOM 1372 C CA . TYR B 1 23 ? 41.773 13.122 76.581 1.00 33.74 20 TYR B CA 1
ATOM 1373 C C . TYR B 1 23 ? 42.729 14.131 75.942 1.00 33.79 20 TYR B C 1
ATOM 1374 O O . TYR B 1 23 ? 42.748 15.287 76.340 1.00 32.70 20 TYR B O 1
ATOM 1383 N N . LEU B 1 24 ? 43.537 13.689 74.975 1.00 34.06 21 LEU B N 1
ATOM 1384 C CA . LEU B 1 24 ? 44.502 14.587 74.337 1.00 34.81 21 LEU B CA 1
ATOM 1385 C C . LEU B 1 24 ? 44.309 14.617 72.840 1.00 34.91 21 LEU B C 1
ATOM 1386 O O . LEU B 1 24 ? 44.442 13.579 72.173 1.00 35.29 21 LEU B O 1
ATOM 1391 N N . ARG B 1 25 ? 44.005 15.793 72.301 1.00 34.64 22 ARG B N 1
ATOM 1392 C CA . ARG B 1 25 ? 43.810 15.920 70.852 1.00 35.24 22 ARG B CA 1
ATOM 1393 C C . ARG B 1 25 ? 44.745 16.929 70.230 1.00 34.88 22 ARG B C 1
ATOM 1394 O O . ARG B 1 25 ? 45.208 17.860 70.895 1.00 33.50 22 ARG B O 1
ATOM 1402 N N . ASN B 1 26 ? 44.990 16.736 68.935 1.00 35.27 23 ASN B N 1
ATOM 1403 C CA . ASN B 1 26 ? 45.772 17.656 68.115 1.00 35.89 23 ASN B CA 1
ATOM 1404 C C . ASN B 1 26 ? 47.164 17.902 68.678 1.00 36.12 23 ASN B C 1
ATOM 1405 O O . ASN B 1 26 ? 47.656 19.021 68.620 1.00 35.86 23 ASN B O 1
ATOM 1410 N N . LEU B 1 27 ? 47.784 16.875 69.248 1.00 37.03 24 LEU B N 1
ATOM 1411 C CA . LEU B 1 27 ? 49.151 17.021 69.739 1.00 38.32 24 LEU B CA 1
ATOM 1412 C C . LEU B 1 27 ? 50.098 17.347 68.587 1.00 39.42 24 LEU B C 1
ATOM 1413 O O . LEU B 1 27 ? 50.212 16.581 67.628 1.00 39.48 24 LEU B O 1
ATOM 1418 N N . SER B 1 28 ? 50.754 18.492 68.677 1.00 40.56 25 SER B N 1
ATOM 1419 C CA . SER B 1 28 ? 51.615 18.950 67.603 1.00 42.37 25 SER B CA 1
ATOM 1420 C C . SER B 1 28 ? 52.815 19.728 68.139 1.00 43.77 25 SER B C 1
ATOM 1421 O O . SER B 1 28 ? 52.782 20.262 69.253 1.00 42.20 25 SER B O 1
ATOM 1424 N N . SER B 1 29 ? 53.879 19.785 67.341 1.00 45.64 26 SER B N 1
ATOM 1425 C CA . SER B 1 29 ? 55.081 20.480 67.756 1.00 48.22 26 SER B CA 1
ATOM 1426 C C . SER B 1 29 ? 55.419 21.635 66.841 1.00 50.39 26 SER B C 1
ATOM 1427 O O . SER B 1 29 ? 55.434 21.486 65.608 1.00 50.85 26 SER B O 1
ATOM 1430 N N . ASP B 1 30 ? 55.697 22.770 67.489 1.00 52.72 27 ASP B N 1
ATOM 1431 C CA . ASP B 1 30 ? 56.062 24.055 66.883 1.00 54.63 27 ASP B CA 1
ATOM 1432 C C . ASP B 1 30 ? 56.793 23.935 65.519 1.00 55.19 27 ASP B C 1
ATOM 1433 O O . ASP B 1 30 ? 57.441 22.917 65.209 1.00 55.18 27 ASP B O 1
ATOM 1438 N N . ASP B 1 31 ? 56.678 24.990 64.716 1.00 55.90 28 ASP B N 1
ATOM 1439 C CA . ASP B 1 31 ? 57.184 24.984 63.345 1.00 56.08 28 ASP B CA 1
ATOM 1440 C C . ASP B 1 31 ? 58.662 24.593 63.273 1.00 55.44 28 ASP B C 1
ATOM 1441 O O . ASP B 1 31 ? 58.996 23.502 62.794 1.00 55.91 28 ASP B O 1
ATOM 1446 N N . ALA B 1 32 ? 59.536 25.464 63.767 1.00 54.38 29 ALA B N 1
ATOM 1447 C CA . ALA B 1 32 ? 60.925 25.087 64.010 1.00 52.91 29 ALA B CA 1
ATOM 1448 C C . ALA B 1 32 ? 61.299 25.275 65.496 1.00 51.80 29 ALA B C 1
ATOM 1449 O O . ALA B 1 32 ? 62.175 26.085 65.842 1.00 51.96 29 ALA B O 1
ATOM 1451 N N . ASN B 1 33 ? 60.590 24.547 66.364 1.00 49.39 30 ASN B N 1
ATOM 1452 C CA . ASN B 1 33 ? 60.988 24.357 67.760 1.00 47.29 30 ASN B CA 1
ATOM 1453 C C . ASN B 1 33 ? 60.388 23.065 68.292 1.00 45.43 30 ASN B C 1
ATOM 1454 O O . ASN B 1 33 ? 59.250 23.035 68.736 1.00 44.35 30 ASN B O 1
ATOM 1459 N N . VAL B 1 34 ? 61.165 21.995 68.229 1.00 43.53 31 VAL B N 1
ATOM 1460 C CA . VAL B 1 34 ? 60.703 20.695 68.687 1.00 42.34 31 VAL B CA 1
ATOM 1461 C C . VAL B 1 34 ? 60.548 20.628 70.214 1.00 40.62 31 VAL B C 1
ATOM 1462 O O . VAL B 1 34 ? 59.995 19.670 70.727 1.00 40.64 31 VAL B O 1
ATOM 1466 N N . LEU B 1 35 ? 61.010 21.666 70.910 1.00 38.84 32 LEU B N 1
ATOM 1467 C CA . LEU B 1 35 ? 60.961 21.729 72.361 1.00 37.32 32 LEU B CA 1
ATOM 1468 C C . LEU B 1 35 ? 59.719 22.452 72.872 1.00 36.67 32 LEU B C 1
ATOM 1469 O O . LEU B 1 35 ? 59.660 22.808 74.039 1.00 35.90 32 LEU B O 1
ATOM 1474 N N . VAL B 1 36 ? 58.754 22.686 71.984 1.00 35.96 33 VAL B N 1
ATOM 1475 C CA . VAL B 1 36 ? 57.446 23.223 72.362 1.00 35.15 33 VAL B CA 1
ATOM 1476 C C . VAL B 1 36 ? 56.373 22.385 71.671 1.00 34.67 33 VAL B C 1
ATOM 1477 O O . VAL B 1 36 ? 56.385 22.232 70.432 1.00 33.68 33 VAL B O 1
ATOM 1481 N N . TRP B 1 37 ? 55.478 21.820 72.483 1.00 33.19 34 TRP B N 1
ATOM 1482 C CA . TRP B 1 37 ? 54.290 21.142 71.979 1.00 32.76 34 TRP B CA 1
ATOM 1483 C C . TRP B 1 37 ? 53.046 21.944 72.315 1.00 32.42 34 TRP B C 1
ATOM 1484 O O . TRP B 1 37 ? 53.016 22.692 73.317 1.00 31.85 34 TRP B O 1
ATOM 1495 N N . HIS B 1 38 ? 52.017 21.756 71.499 1.00 31.88 35 HIS B N 1
ATOM 1496 C CA . HIS B 1 38 ? 50.677 22.226 71.816 1.00 32.68 35 HIS B CA 1
ATOM 1497 C C . HIS B 1 38 ? 49.745 21.031 71.721 1.00 31.92 35 HIS B C 1
ATOM 1498 O O . HIS B 1 38 ? 50.013 20.073 70.974 1.00 32.08 35 HIS B O 1
ATOM 1505 N N . ALA B 1 39 ? 48.660 21.087 72.482 1.00 30.61 36 ALA B N 1
ATOM 1506 C CA . ALA B 1 39 ? 47.679 20.009 72.542 1.00 30.19 36 ALA B CA 1
ATOM 1507 C C . ALA B 1 39 ? 46.391 20.540 73.137 1.00 29.55 36 ALA B C 1
ATOM 1508 O O . ALA B 1 39 ? 46.418 21.453 73.956 1.00 29.45 36 ALA B O 1
ATOM 1510 N N . LEU B 1 40 ? 45.273 19.935 72.752 1.00 28.97 37 LEU B N 1
ATOM 1511 C CA . LEU B 1 40 ? 44.017 20.191 73.413 1.00 28.68 37 LEU B CA 1
ATOM 1512 C C . LEU B 1 40 ? 43.763 19.147 74.476 1.00 28.10 37 LEU B C 1
ATOM 1513 O O . LEU B 1 40 ? 43.856 17.949 74.215 1.00 27.67 37 LEU B O 1
ATOM 1518 N N . LEU B 1 41 ? 43.428 19.607 75.675 1.00 27.55 38 LEU B N 1
ATOM 1519 C CA . LEU B 1 41 ? 43.032 18.721 76.761 1.00 26.52 38 LEU B CA 1
ATOM 1520 C C . LEU B 1 41 ? 41.518 18.622 76.743 1.00 26.39 38 LEU B C 1
ATOM 1521 O O . LEU B 1 41 ? 40.837 19.639 76.649 1.00 26.12 38 LEU B O 1
ATOM 1526 N N . LEU B 1 42 ? 41.005 17.399 76.851 1.00 25.80 39 LEU B N 1
ATOM 1527 C CA . LEU B 1 42 ? 39.566 17.141 76.839 1.00 26.24 39 LEU B CA 1
ATOM 1528 C C . LEU B 1 42 ? 39.149 16.564 78.191 1.00 26.09 39 LEU B C 1
ATOM 1529 O O . LEU B 1 42 ? 39.153 15.338 78.376 1.00 26.17 39 LEU B O 1
ATOM 1534 N N . PRO B 1 43 ? 38.805 17.448 79.142 1.00 25.74 40 PRO B N 1
ATOM 1535 C CA . PRO B 1 43 ? 38.375 16.954 80.457 1.00 26.49 40 PRO B CA 1
ATOM 1536 C C . PRO B 1 43 ? 37.021 16.247 80.384 1.00 26.94 40 PRO B C 1
ATOM 1537 O O . PRO B 1 43 ? 36.222 16.522 79.503 1.00 28.11 40 PRO B O 1
ATOM 1541 N N . ASP B 1 44 ? 36.796 15.320 81.295 1.00 27.61 41 ASP B N 1
ATOM 1542 C CA . ASP B 1 44 ? 35.529 14.604 81.385 1.00 28.11 41 ASP B CA 1
ATOM 1543 C C . ASP B 1 44 ? 34.617 15.112 82.524 1.00 28.47 41 ASP B C 1
ATOM 1544 O O . ASP B 1 44 ? 33.429 14.869 82.494 1.00 27.40 41 ASP B O 1
ATOM 1549 N N . GLN B 1 45 ? 35.188 15.794 83.524 1.00 28.93 42 GLN B N 1
ATOM 1550 C CA . GLN B 1 45 ? 34.421 16.342 84.659 1.00 29.52 42 GLN B CA 1
ATOM 1551 C C . GLN B 1 45 ? 33.485 17.474 84.215 1.00 29.72 42 GLN B C 1
ATOM 1552 O O . GLN B 1 45 ? 33.949 18.501 83.726 1.00 30.48 42 GLN B O 1
ATOM 1558 N N . PRO B 1 46 ? 32.157 17.301 84.379 1.00 30.30 43 PRO B N 1
ATOM 1559 C CA . PRO B 1 46 ? 31.257 18.423 84.043 1.00 30.04 43 PRO B CA 1
ATOM 1560 C C . PRO B 1 46 ? 31.511 19.627 84.952 1.00 30.06 43 PRO B C 1
ATOM 1561 O O . PRO B 1 46 ? 31.806 19.448 86.123 1.00 30.11 43 PRO B O 1
ATOM 1565 N N . PRO B 1 47 ? 31.405 20.853 84.420 1.00 29.95 44 PRO B N 1
ATOM 1566 C CA . PRO B 1 47 ? 31.027 21.211 83.059 1.00 30.15 44 PRO B CA 1
ATOM 1567 C C . PRO B 1 47 ? 32.182 21.293 82.026 1.00 30.15 44 PRO B C 1
ATOM 1568 O O . PRO B 1 47 ? 31.943 21.691 80.879 1.00 29.75 44 PRO B O 1
ATOM 1572 N N . TYR B 1 48 ? 33.395 20.908 82.430 1.00 29.85 45 TYR B N 1
ATOM 1573 C CA . TYR B 1 48 ? 34.609 21.007 81.587 1.00 29.71 45 TYR B CA 1
ATOM 1574 C C . TYR B 1 48 ? 34.588 20.118 80.341 1.00 30.26 45 TYR B C 1
ATOM 1575 O O . TYR B 1 48 ? 35.364 20.342 79.397 1.00 29.35 45 TYR B O 1
ATOM 1584 N N . HIS B 1 49 ? 33.710 19.110 80.369 1.00 29.74 46 HIS B N 1
ATOM 1585 C CA . HIS B 1 49 ? 33.502 18.171 79.272 1.00 31.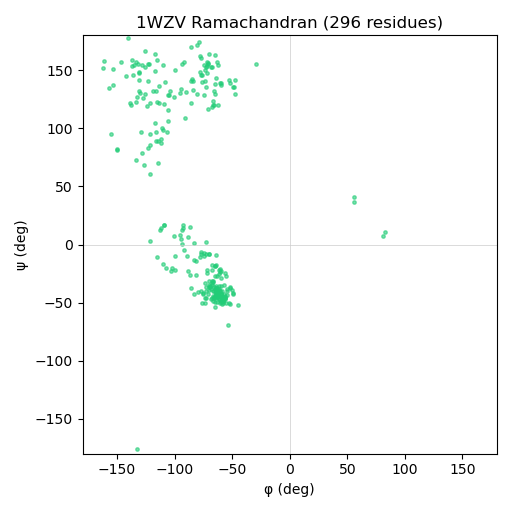05 46 HIS B CA 1
ATOM 1586 C C . HIS B 1 49 ? 32.890 18.849 78.060 1.00 30.74 46 HIS B C 1
ATOM 1587 O O . HIS B 1 49 ? 32.939 18.310 76.976 1.00 30.90 46 HIS B O 1
ATOM 1594 N N . LEU B 1 50 ? 32.309 20.024 78.246 1.00 31.54 47 LEU B N 1
ATOM 1595 C CA . LEU B 1 50 ? 31.677 20.759 77.137 1.00 31.43 47 LEU B CA 1
ATOM 1596 C C . LEU B 1 50 ? 32.666 21.371 76.133 1.00 31.46 47 LEU B C 1
ATOM 1597 O O . LEU B 1 50 ? 32.288 21.680 74.994 1.00 31.82 47 LEU B O 1
ATOM 1602 N N . LYS B 1 51 ? 33.915 21.589 76.550 1.00 30.61 48 LYS B N 1
ATOM 1603 C CA . LYS B 1 51 ? 34.919 22.203 75.672 1.00 29.95 48 LYS B CA 1
ATOM 1604 C C . LYS B 1 51 ? 36.299 21.547 75.831 1.00 29.62 48 LYS B C 1
ATOM 1605 O O . LYS B 1 51 ? 36.472 20.611 76.623 1.00 29.01 48 LYS B O 1
ATOM 1611 N N . ALA B 1 52 ? 37.246 22.028 75.031 1.00 28.81 49 ALA B N 1
ATOM 1612 C CA . ALA B 1 52 ? 38.635 21.598 75.087 1.00 29.12 49 ALA B CA 1
ATOM 1613 C C . ALA B 1 52 ? 39.459 22.822 75.480 1.00 28.61 49 ALA B C 1
ATOM 1614 O O . ALA B 1 52 ? 38.970 23.960 75.420 1.00 28.53 49 ALA B O 1
ATOM 1616 N N . PHE B 1 53 ? 40.693 22.575 75.900 1.00 27.52 50 PHE B N 1
ATOM 1617 C CA . PHE B 1 53 ? 41.553 23.602 76.432 1.00 27.18 50 PHE B CA 1
ATOM 1618 C C . PHE B 1 53 ? 42.949 23.383 75.884 1.00 27.39 50 PHE B C 1
ATOM 1619 O O . PHE B 1 53 ? 43.548 22.320 76.084 1.00 26.21 50 PHE B O 1
ATOM 1627 N N . ASN B 1 54 ? 43.457 24.404 75.195 1.00 28.08 51 ASN B N 1
ATOM 1628 C CA . ASN B 1 54 ? 44.792 24.345 74.632 1.00 29.72 51 ASN B CA 1
ATOM 1629 C C . ASN B 1 54 ? 45.844 24.466 75.736 1.00 29.54 51 ASN B C 1
ATOM 1630 O O . ASN B 1 54 ? 45.698 25.285 76.648 1.00 27.83 51 ASN B O 1
ATOM 1635 N N . LEU B 1 55 ? 46.864 23.609 75.645 1.00 29.57 52 LEU B N 1
ATOM 1636 C CA . LEU B 1 55 ? 48.010 23.589 76.535 1.00 30.96 52 LEU B CA 1
ATOM 1637 C C . LEU B 1 55 ? 49.262 23.895 75.730 1.00 31.27 52 LEU B C 1
ATOM 1638 O O . LEU B 1 55 ? 49.353 23.532 74.563 1.00 30.94 52 LEU B O 1
ATOM 1643 N N . ARG B 1 56 ? 50.240 24.520 76.372 1.00 31.58 53 ARG B N 1
ATOM 1644 C CA . ARG B 1 56 ? 51.576 24.652 75.808 1.00 31.99 53 ARG B CA 1
ATOM 1645 C C . ARG B 1 56 ? 52.542 23.869 76.706 1.00 31.26 53 ARG B C 1
ATOM 1646 O O . ARG B 1 56 ? 52.591 24.096 77.914 1.00 30.92 53 ARG B O 1
ATOM 1654 N N . ILE B 1 57 ? 53.259 22.913 76.126 1.00 31.60 54 ILE B N 1
ATOM 1655 C CA . ILE B 1 57 ? 54.266 22.143 76.861 1.00 32.25 54 ILE B CA 1
ATOM 1656 C C . ILE B 1 57 ? 55.643 22.580 76.358 1.00 33.04 54 ILE B C 1
ATOM 1657 O O . ILE B 1 57 ? 55.925 22.487 75.157 1.00 32.13 54 ILE B O 1
ATOM 1662 N N . SER B 1 58 ? 56.475 23.085 77.273 1.00 32.78 55 SER B N 1
ATOM 1663 C CA . SER B 1 58 ? 57.830 23.513 76.926 1.00 34.27 55 SER B CA 1
ATOM 1664 C C . SER B 1 58 ? 58.879 22.659 77.643 1.00 34.38 55 SER B C 1
ATOM 1665 O O . SER B 1 58 ? 58.797 22.421 78.857 1.00 34.03 55 SER B O 1
ATOM 1668 N N . PHE B 1 59 ? 59.851 22.195 76.877 1.00 34.09 56 PHE B N 1
ATOM 1669 C CA . PHE B 1 59 ? 60.922 21.372 77.412 1.00 34.25 56 PHE B CA 1
ATOM 1670 C C . PHE B 1 59 ? 62.178 22.228 77.510 1.00 34.90 56 PHE B C 1
ATOM 1671 O O . PHE B 1 59 ? 62.547 22.888 76.547 1.00 34.84 56 PHE B O 1
ATOM 1679 N N . PRO B 1 60 ? 62.815 22.246 78.687 1.00 35.41 57 PRO B N 1
ATOM 1680 C CA . PRO B 1 60 ? 64.062 22.993 78.853 1.00 35.98 57 PRO B CA 1
ATOM 1681 C C . PRO B 1 60 ? 65.236 22.317 78.120 1.00 36.16 57 PRO B C 1
ATOM 1682 O O . PRO B 1 60 ? 65.200 21.104 77.895 1.00 35.27 57 PRO B O 1
ATOM 1686 N N . PRO B 1 61 ? 66.269 23.103 77.724 1.00 37.08 58 PRO B N 1
ATOM 1687 C CA . PRO B 1 61 ? 67.377 22.470 76.996 1.00 37.48 58 PRO B CA 1
ATOM 1688 C C . PRO B 1 61 ? 67.996 21.299 77.781 1.00 37.38 58 PRO B C 1
ATOM 1689 O O . PRO B 1 61 ? 68.488 20.362 77.164 1.00 37.32 58 PRO B O 1
ATOM 1693 N N . GLU B 1 62 ? 67.910 21.337 79.117 1.00 37.89 59 GLU B N 1
ATOM 1694 C CA . GLU B 1 62 ? 68.430 20.249 79.993 1.00 38.59 59 GLU B CA 1
ATOM 1695 C C . GLU B 1 62 ? 67.568 18.991 80.093 1.00 37.55 59 GLU B C 1
ATOM 1696 O O . GLU B 1 62 ? 68.024 17.984 80.638 1.00 37.81 59 GLU B O 1
ATOM 1702 N N . TYR B 1 63 ? 66.342 19.036 79.579 1.00 36.38 60 TYR B N 1
ATOM 1703 C CA . TYR B 1 63 ? 65.452 17.871 79.603 1.00 35.80 60 TYR B CA 1
ATOM 1704 C C . TYR B 1 63 ? 66.188 16.665 79.023 1.00 35.58 60 TYR B C 1
ATOM 1705 O O . TYR B 1 63 ? 66.867 16.817 78.009 1.00 36.01 60 TYR B O 1
ATOM 1714 N N . PRO B 1 64 ? 66.037 15.456 79.615 1.00 35.56 61 PRO B N 1
ATOM 1715 C CA . PRO B 1 64 ? 65.131 15.026 80.687 1.00 35.66 61 PRO B CA 1
ATOM 1716 C C . PRO B 1 64 ? 65.626 15.232 82.108 1.00 35.70 61 PRO B C 1
ATOM 1717 O O . PRO B 1 64 ? 65.043 14.659 83.025 1.00 35.55 61 PRO B O 1
ATOM 1721 N N . PHE B 1 65 ? 66.664 16.048 82.295 1.00 35.73 62 PHE B N 1
ATOM 1722 C CA . PHE B 1 65 ? 67.255 16.251 83.632 1.00 36.13 62 PHE B CA 1
ATOM 1723 C C . PHE B 1 65 ? 66.646 17.433 84.384 1.00 36.24 62 PHE B C 1
ATOM 1724 O O . PHE B 1 65 ? 66.960 17.678 85.543 1.00 37.13 62 PHE B O 1
ATOM 1732 N N . LYS B 1 66 ? 65.763 18.150 83.704 1.00 35.72 63 LYS B N 1
ATOM 1733 C CA . LYS B 1 66 ? 64.916 19.175 84.302 1.00 35.62 63 LYS B CA 1
ATOM 1734 C C . LYS B 1 66 ? 63.505 18.975 83.713 1.00 34.49 63 LYS B C 1
ATOM 1735 O O . LYS B 1 66 ? 63.370 18.581 82.540 1.00 34.02 63 LYS B O 1
ATOM 1741 N N . PRO B 1 67 ? 62.456 19.236 84.518 1.00 33.66 64 PRO B N 1
ATOM 1742 C CA . PRO B 1 67 ? 61.093 18.951 84.100 1.00 33.32 64 PRO B CA 1
ATOM 1743 C C . PRO B 1 67 ? 60.589 19.831 82.955 1.00 33.11 64 PRO B C 1
ATOM 1744 O O . PRO B 1 67 ? 61.048 20.965 82.790 1.00 32.61 64 PRO B O 1
ATOM 1748 N N . PRO B 1 68 ? 59.637 19.314 82.164 1.00 33.42 65 PRO B N 1
ATOM 1749 C CA . PRO B 1 68 ? 58.928 20.198 81.263 1.00 33.34 65 PRO B CA 1
ATOM 1750 C C . PRO B 1 68 ? 58.092 21.229 82.042 1.00 33.77 65 PRO B C 1
ATOM 1751 O O . PRO B 1 68 ? 57.863 21.067 83.247 1.00 33.24 65 PRO B O 1
ATOM 1755 N N . MET B 1 69 ? 57.683 22.292 81.357 1.00 34.42 66 MET B N 1
ATOM 1756 C CA . MET B 1 69 ? 56.749 23.268 81.891 1.00 36.87 66 MET B CA 1
ATOM 1757 C C . MET B 1 69 ? 55.456 23.176 81.083 1.00 35.38 66 MET B C 1
ATOM 1758 O O . MET B 1 69 ? 55.501 23.053 79.860 1.00 34.67 66 MET B O 1
ATOM 1763 N N . ILE B 1 70 ? 54.309 23.202 81.763 1.00 34.39 67 ILE B N 1
ATOM 1764 C CA . ILE B 1 70 ? 53.010 23.121 81.092 1.00 33.93 67 ILE B CA 1
ATOM 1765 C C . ILE B 1 70 ? 52.149 24.305 81.521 1.00 33.92 67 ILE B C 1
ATOM 1766 O O . ILE B 1 70 ? 52.025 24.584 82.710 1.00 33.92 67 ILE B O 1
ATOM 1771 N N . LYS B 1 71 ? 51.570 25.026 80.571 1.00 33.95 68 LYS B N 1
ATOM 1772 C CA . LYS B 1 71 ? 50.485 25.928 80.948 1.00 34.34 68 LYS B CA 1
ATOM 1773 C C . LYS B 1 71 ? 49.308 25.852 80.002 1.00 33.33 68 LYS B C 1
ATOM 1774 O O . LYS B 1 71 ? 49.465 25.463 78.845 1.00 32.96 68 LYS B O 1
ATOM 1780 N N . PHE B 1 72 ? 48.124 26.191 80.520 1.00 32.59 69 PHE B N 1
ATOM 1781 C CA . PHE B 1 72 ? 46.940 26.399 79.681 1.00 32.65 69 PHE B CA 1
ATOM 1782 C C . PHE B 1 72 ? 47.064 27.744 79.004 1.00 32.76 69 PHE B C 1
ATOM 1783 O O . PHE B 1 72 ? 47.490 28.727 79.621 1.00 32.30 69 PHE B O 1
ATOM 1791 N N . THR B 1 73 ? 46.680 27.788 77.738 1.00 33.34 70 THR B N 1
ATOM 1792 C CA . THR B 1 73 ? 46.609 29.051 77.017 1.00 33.64 70 THR B CA 1
ATOM 1793 C C . THR B 1 73 ? 45.145 29.404 76.832 1.00 33.38 70 THR B C 1
ATOM 1794 O O . THR B 1 73 ? 44.808 30.552 76.597 1.00 34.18 70 THR B O 1
ATOM 1798 N N . THR B 1 74 ? 44.272 28.411 76.945 1.00 32.70 71 THR B N 1
ATOM 1799 C CA . THR B 1 74 ? 42.847 28.664 76.980 1.00 31.58 71 THR B CA 1
ATOM 1800 C C . THR B 1 74 ? 42.501 29.002 78.435 1.00 31.87 71 THR B C 1
ATOM 1801 O O . THR B 1 74 ? 42.917 28.291 79.365 1.00 31.83 71 THR B O 1
ATOM 1805 N N . LYS B 1 75 ? 41.739 30.074 78.630 1.00 31.35 72 LYS B N 1
ATOM 1806 C CA . LYS B 1 75 ? 41.248 30.431 79.963 1.00 31.59 72 LYS B CA 1
ATOM 1807 C C . LYS B 1 75 ? 40.296 29.353 80.445 1.00 30.31 72 LYS B C 1
ATOM 1808 O O . LYS B 1 75 ? 39.483 28.866 79.679 1.00 29.90 72 LYS B O 1
ATOM 1814 N N . ILE B 1 76 ? 40.412 28.994 81.719 1.00 29.69 73 ILE B N 1
ATOM 1815 C CA . ILE B 1 76 ? 39.536 28.017 82.357 1.00 29.34 73 ILE B CA 1
ATOM 1816 C C . ILE B 1 76 ? 39.172 28.566 83.758 1.00 29.02 73 ILE B C 1
ATOM 1817 O O . ILE B 1 76 ? 39.898 29.376 84.321 1.00 29.74 73 ILE B O 1
ATOM 1822 N N . TYR B 1 77 ? 38.029 28.159 84.282 1.00 28.66 74 TYR B N 1
ATOM 1823 C CA . TYR B 1 77 ? 37.571 28.578 85.602 1.00 28.62 74 TYR B CA 1
ATOM 1824 C C . TYR B 1 77 ? 37.651 27.308 86.447 1.00 27.34 74 TYR B C 1
ATOM 1825 O O . TYR B 1 77 ? 36.793 26.455 86.364 1.00 26.64 74 TYR B O 1
ATOM 1834 N N . HIS B 1 78 ? 38.711 27.186 87.239 1.00 27.21 75 HIS B N 1
ATOM 1835 C CA . HIS B 1 78 ? 39.015 25.937 87.932 1.00 26.65 75 HIS B CA 1
ATOM 1836 C C . HIS B 1 78 ? 39.891 26.296 89.130 1.00 27.03 75 HIS B C 1
ATOM 1837 O O . HIS B 1 78 ? 40.838 27.085 88.975 1.00 27.08 75 HIS B O 1
ATOM 1844 N N . PRO B 1 79 ? 39.601 25.729 90.328 1.00 27.11 76 PRO B N 1
ATOM 1845 C CA . PRO B 1 79 ? 40.382 26.099 91.510 1.00 27.91 76 PRO B CA 1
ATOM 1846 C C . PRO B 1 79 ? 41.877 25.785 91.397 1.00 28.61 76 PRO B C 1
ATOM 1847 O O . PRO B 1 79 ? 42.682 26.397 92.103 1.00 29.48 76 PRO B O 1
ATOM 1851 N N . ASN B 1 80 ? 42.260 24.874 90.504 1.00 27.69 77 ASN B N 1
ATOM 1852 C CA . ASN B 1 80 ? 43.658 24.451 90.429 1.00 27.62 77 ASN B CA 1
ATOM 1853 C C . ASN B 1 80 ? 44.429 24.915 89.207 1.00 27.78 77 ASN B C 1
ATOM 1854 O O . ASN B 1 80 ? 45.486 24.357 88.867 1.00 28.10 77 ASN B O 1
ATOM 1859 N N . VAL B 1 81 ? 43.883 25.910 88.527 1.00 27.68 78 VAL B N 1
ATOM 1860 C CA . VAL B 1 81 ? 44.580 26.588 87.444 1.00 28.39 78 VAL B CA 1
ATOM 1861 C C . VAL B 1 81 ? 44.449 28.083 87.731 1.00 28.75 78 VAL B C 1
ATOM 1862 O O . VAL B 1 81 ? 43.356 28.558 88.006 1.00 27.91 78 VAL B O 1
ATOM 1866 N N . ASP B 1 82 ? 45.547 28.824 87.684 1.00 30.43 79 ASP B N 1
ATOM 1867 C CA . ASP B 1 82 ? 45.448 30.279 87.908 1.00 32.30 79 ASP B CA 1
ATOM 1868 C C . ASP B 1 82 ? 44.976 31.001 86.641 1.00 32.97 79 ASP B C 1
ATOM 1869 O O . ASP B 1 82 ? 44.885 30.384 85.584 1.00 33.07 79 ASP B O 1
ATOM 1874 N N . GLU B 1 83 ? 44.684 32.295 86.743 1.00 34.15 80 GLU B N 1
ATOM 1875 C CA . GLU B 1 83 ? 44.101 33.051 85.626 1.00 35.88 80 GLU B CA 1
ATOM 1876 C C . GLU B 1 83 ? 45.014 33.164 84.409 1.00 35.56 80 GLU B C 1
ATOM 1877 O O . GLU B 1 83 ? 44.544 33.486 83.316 1.00 35.41 80 GLU B O 1
ATOM 1883 N N . ASN B 1 84 ? 46.307 32.906 84.610 1.00 35.95 81 ASN B N 1
ATOM 1884 C CA . ASN B 1 84 ? 47.296 32.839 83.516 1.00 36.28 81 ASN B CA 1
ATOM 1885 C C . ASN B 1 84 ? 47.568 31.432 82.973 1.00 35.46 81 ASN B C 1
ATOM 1886 O O . ASN B 1 84 ? 48.505 31.243 82.184 1.00 35.77 81 ASN B O 1
ATOM 1891 N N . GLY B 1 85 ? 46.782 30.455 83.419 1.00 34.12 82 GLY B N 1
ATOM 1892 C CA . GLY B 1 85 ? 46.932 29.086 82.965 1.00 33.33 82 GLY B CA 1
ATOM 1893 C C . GLY B 1 85 ? 48.011 28.262 83.659 1.00 33.12 82 GLY B C 1
ATOM 1894 O O . GLY B 1 85 ? 48.310 27.153 83.220 1.00 31.81 82 GLY B O 1
ATOM 1895 N N . GLN B 1 86 ? 48.558 28.785 84.759 1.00 33.00 83 GLN B N 1
ATOM 1896 C CA . GLN B 1 86 ? 49.539 28.045 85.561 1.00 33.19 83 GLN B CA 1
ATOM 1897 C C . GLN B 1 86 ? 48.913 26.978 86.441 1.00 32.72 83 GLN B C 1
ATOM 1898 O O . GLN B 1 86 ? 47.813 27.138 86.955 1.00 31.66 83 GLN B O 1
ATOM 1904 N N . ILE B 1 87 ? 49.651 25.890 86.608 1.00 32.68 84 ILE B N 1
ATOM 1905 C CA . ILE B 1 87 ? 49.233 24.746 87.390 1.00 33.07 84 ILE B CA 1
ATOM 1906 C C . ILE B 1 87 ? 50.384 24.383 88.319 1.00 33.94 84 ILE B C 1
ATOM 1907 O O . ILE B 1 87 ? 51.549 24.711 88.027 1.00 33.42 84 ILE B O 1
ATOM 1912 N N . CYS B 1 88 ? 50.054 23.725 89.432 1.00 33.94 85 CYS B N 1
ATOM 1913 C CA . CYS B 1 88 ? 51.043 23.202 90.361 1.00 35.18 85 CYS B CA 1
ATOM 1914 C C . CYS B 1 88 ? 50.930 21.677 90.339 1.00 35.03 85 CYS B C 1
ATOM 1915 O O . CYS B 1 88 ? 50.157 21.090 91.086 1.00 34.78 85 CYS B O 1
ATOM 1918 N N . LEU B 1 89 ? 51.677 21.053 89.440 1.00 34.99 86 LEU B N 1
ATOM 1919 C CA . LEU B 1 89 ? 51.576 19.621 89.199 1.00 35.26 86 LEU B CA 1
ATOM 1920 C C . LEU B 1 89 ? 52.804 18.979 89.816 1.00 35.12 86 LEU B C 1
ATOM 1921 O O . LEU B 1 89 ? 53.910 19.122 89.297 1.00 34.18 86 LEU B O 1
ATOM 1926 N N . PRO B 1 90 ? 52.619 18.295 90.964 1.00 35.84 87 PRO B N 1
ATOM 1927 C CA . PRO B 1 90 ? 53.700 17.682 91.731 1.00 35.63 87 PRO B CA 1
ATOM 1928 C C . PRO B 1 90 ? 54.674 16.819 90.914 1.00 35.69 87 PRO B C 1
ATOM 1929 O O . PRO B 1 90 ? 55.885 16.904 91.117 1.00 35.10 87 PRO B O 1
ATOM 1933 N N . ILE B 1 91 ? 54.163 16.023 89.984 1.00 35.64 88 ILE B N 1
ATOM 1934 C CA . ILE B 1 91 ? 55.034 15.164 89.167 1.00 35.77 88 ILE B CA 1
ATOM 1935 C C . ILE B 1 91 ? 56.135 15.947 88.422 1.00 35.79 88 ILE B C 1
ATOM 1936 O O . ILE B 1 91 ? 57.181 15.384 88.095 1.00 36.11 88 ILE B O 1
ATOM 1941 N N . ILE B 1 92 ? 55.904 17.235 88.165 1.00 35.86 89 ILE B N 1
ATOM 1942 C CA . ILE B 1 92 ? 56.910 18.065 87.493 1.00 35.86 89 ILE B CA 1
ATOM 1943 C C . ILE B 1 92 ? 57.528 19.163 88.340 1.00 36.35 89 ILE B C 1
ATOM 1944 O O . ILE B 1 92 ? 58.206 20.033 87.819 1.00 35.98 89 ILE B O 1
ATOM 1949 N N . SER B 1 93 ? 57.323 19.134 89.648 1.00 37.52 90 SER B N 1
ATOM 1950 C CA . SER B 1 93 ? 58.009 20.111 90.473 1.00 39.68 90 SER B CA 1
ATOM 1951 C C . SER B 1 93 ? 59.491 19.746 90.499 1.00 40.88 90 SER B C 1
ATOM 1952 O O . SER B 1 93 ? 59.854 18.584 90.263 1.00 40.15 90 SER B O 1
ATOM 1955 N N . SER B 1 94 ? 60.344 20.732 90.762 1.00 42.81 91 SER B N 1
ATOM 1956 C CA . SER B 1 94 ? 61.792 20.500 90.769 1.00 45.01 91 SER B CA 1
ATOM 1957 C C . SER B 1 94 ? 62.229 19.446 91.797 1.00 45.66 91 SER B C 1
ATOM 1958 O O . SER B 1 94 ? 63.145 18.659 91.516 1.00 46.41 91 SER B O 1
ATOM 1961 N N . GLU B 1 95 ? 61.553 19.417 92.954 1.00 45.70 92 GLU B N 1
ATOM 1962 C CA . GLU B 1 95 ? 61.757 18.393 93.987 1.00 46.31 92 GLU B CA 1
ATOM 1963 C C . GLU B 1 95 ? 61.393 16.965 93.573 1.00 45.10 92 GLU B C 1
ATOM 1964 O O . GLU B 1 95 ? 62.056 16.035 94.004 1.00 45.49 92 GLU B O 1
ATOM 1970 N N . ASN B 1 96 ? 60.331 16.782 92.785 1.00 43.44 93 ASN B N 1
ATOM 1971 C CA . ASN B 1 96 ? 59.869 15.432 92.443 1.00 42.12 93 ASN B CA 1
ATOM 1972 C C . ASN B 1 96 ? 60.309 14.951 91.073 1.00 40.93 93 ASN B C 1
ATOM 1973 O O . ASN B 1 96 ? 60.095 13.788 90.741 1.00 41.09 93 ASN B O 1
ATOM 1978 N N . TRP B 1 97 ? 60.863 15.842 90.262 1.00 39.35 94 TRP B N 1
ATOM 1979 C CA . TRP B 1 97 ? 61.209 15.471 88.901 1.00 38.19 94 TRP B CA 1
ATOM 1980 C C . TRP B 1 97 ? 62.318 14.427 88.877 1.00 38.05 94 TRP B C 1
ATOM 1981 O O . TRP B 1 97 ? 63.318 14.568 89.571 1.00 37.63 94 TRP B O 1
ATOM 1992 N N . LYS B 1 98 ? 62.110 13.381 88.085 1.00 37.90 95 LYS B N 1
ATOM 1993 C CA . LYS B 1 98 ? 63.128 12.371 87.815 1.00 37.92 95 LYS B CA 1
ATOM 1994 C C . LYS B 1 98 ? 63.198 12.150 86.314 1.00 37.84 95 LYS B C 1
ATOM 1995 O O . LYS B 1 98 ? 62.163 12.168 85.643 1.00 37.11 95 LYS B O 1
ATOM 2001 N N . PRO B 1 99 ? 64.418 11.957 85.778 1.00 37.71 96 PRO B N 1
ATOM 2002 C CA . PRO B 1 99 ? 64.596 11.780 84.334 1.00 37.86 96 PRO B CA 1
ATOM 2003 C C . PRO B 1 99 ? 63.851 10.591 83.756 1.00 37.74 96 PRO B C 1
ATOM 2004 O O . PRO B 1 99 ? 63.545 10.599 82.581 1.00 37.98 96 PRO B O 1
ATOM 2008 N N . CYS B 1 100 ? 63.526 9.594 84.568 1.00 37.58 97 CYS B N 1
ATOM 2009 C CA . CYS B 1 100 ? 62.746 8.459 84.073 1.00 38.32 97 CYS B CA 1
ATOM 2010 C C . CYS B 1 100 ? 61.254 8.764 83.838 1.00 37.64 97 CYS B C 1
ATOM 2011 O O . CYS B 1 100 ? 60.547 7.955 83.252 1.00 38.12 97 CYS B O 1
ATOM 2014 N N . THR B 1 101 ? 60.786 9.925 84.279 1.00 36.83 98 THR B N 1
ATOM 2015 C CA . THR B 1 101 ? 59.382 10.321 84.071 1.00 35.84 98 THR B CA 1
ATOM 2016 C C . THR B 1 101 ? 59.131 10.735 82.612 1.00 35.69 98 THR B C 1
ATOM 2017 O O . THR B 1 101 ? 59.857 11.554 82.063 1.00 35.11 98 THR B O 1
ATOM 2021 N N . LYS B 1 102 ? 58.108 10.161 81.993 1.00 35.61 99 LYS B N 1
ATOM 2022 C CA . LYS B 1 102 ? 57.791 10.469 80.595 1.00 36.14 99 LYS B CA 1
ATOM 2023 C C . LYS B 1 102 ? 56.658 11.470 80.535 1.00 35.57 99 LYS B C 1
ATOM 2024 O O . LYS B 1 102 ? 55.815 11.502 81.428 1.00 34.10 99 LYS B O 1
ATOM 2030 N N . THR B 1 103 ? 56.650 12.285 79.480 1.00 35.38 100 THR B N 1
ATOM 2031 C CA . THR B 1 103 ? 55.653 13.348 79.320 1.00 36.16 100 THR B CA 1
ATOM 2032 C C . THR B 1 103 ? 54.222 12.815 79.288 1.00 35.95 100 THR B C 1
ATOM 2033 O O . THR B 1 103 ? 53.293 13.514 79.703 1.00 35.98 100 THR B O 1
ATOM 2037 N N . CYS B 1 104 ? 54.058 11.580 78.814 1.00 36.21 101 CYS B N 1
ATOM 2038 C CA . CYS B 1 104 ? 52.760 10.905 78.838 1.00 37.08 101 CYS B CA 1
ATOM 2039 C C . CYS B 1 104 ? 52.234 10.736 80.274 1.00 36.52 101 CYS B C 1
ATOM 2040 O O . CYS B 1 104 ? 51.035 10.903 80.530 1.00 36.49 101 CYS B O 1
ATOM 2043 N N . GLN B 1 105 ? 53.130 10.407 81.201 1.00 36.15 102 GLN B N 1
ATOM 2044 C CA . GLN B 1 105 ? 52.765 10.272 82.619 1.00 35.67 102 GLN B CA 1
ATOM 2045 C C . GLN B 1 105 ? 52.389 11.617 83.216 1.00 34.29 102 GLN B C 1
ATOM 2046 O O . GLN B 1 105 ? 51.558 11.699 84.125 1.00 34.26 102 GLN B O 1
ATOM 2052 N N . VAL B 1 106 ? 53.052 12.664 82.729 1.00 33.19 103 VAL B N 1
ATOM 2053 C CA . VAL B 1 106 ? 52.811 14.039 83.175 1.00 31.31 103 VAL B CA 1
ATOM 2054 C C . VAL B 1 106 ? 51.405 14.509 82.715 1.00 30.96 103 VAL B C 1
ATOM 2055 O O . VAL B 1 106 ? 50.630 15.074 83.488 1.00 30.17 103 VAL B O 1
ATOM 2059 N N . LEU B 1 107 ? 51.090 14.256 81.452 1.00 30.45 104 LEU B N 1
ATOM 2060 C CA . LEU B 1 107 ? 49.795 14.611 80.898 1.00 30.60 104 LEU B CA 1
ATOM 2061 C C . LEU B 1 107 ? 48.659 13.804 81.546 1.00 30.53 104 LEU B C 1
ATOM 2062 O O . LEU B 1 107 ? 47.572 14.343 81.772 1.00 29.64 104 LEU B O 1
ATOM 2067 N N . GLU B 1 108 ? 48.926 12.537 81.860 1.00 31.21 105 GLU B N 1
ATOM 2068 C CA . GLU B 1 108 ? 47.969 11.708 82.591 1.00 32.39 105 GLU B CA 1
ATOM 2069 C C . GLU B 1 108 ? 47.673 12.358 83.932 1.00 30.84 105 GLU B C 1
ATOM 2070 O O . GLU B 1 108 ? 46.514 12.464 84.308 1.00 31.19 105 GLU B O 1
ATOM 2076 N N . ALA B 1 109 ? 48.715 12.864 84.604 1.00 29.39 106 ALA B N 1
ATOM 2077 C CA . ALA B 1 109 ? 48.589 13.522 85.914 1.00 27.80 106 ALA B CA 1
ATOM 2078 C C . ALA B 1 109 ? 47.869 14.845 85.786 1.00 27.74 106 ALA B C 1
ATOM 2079 O O . ALA B 1 109 ? 47.082 15.223 86.657 1.00 26.93 106 ALA B O 1
ATOM 2081 N N . LEU B 1 110 ? 48.131 15.547 84.688 1.00 26.77 107 LEU B N 1
ATOM 2082 C CA . LEU B 1 110 ? 47.424 16.771 84.415 1.00 27.46 107 LEU B CA 1
ATOM 2083 C C . LEU B 1 110 ? 45.922 16.527 84.220 1.00 27.48 107 LEU B C 1
ATOM 2084 O O . LEU B 1 110 ? 45.104 17.294 84.719 1.00 27.37 107 LEU B O 1
ATOM 2089 N N . ASN B 1 111 ? 45.590 15.483 83.465 1.00 27.45 108 ASN B N 1
ATOM 2090 C CA . ASN B 1 111 ? 44.189 15.065 83.244 1.00 28.18 108 ASN B CA 1
ATOM 2091 C C . ASN B 1 111 ? 43.459 14.789 84.572 1.00 28.38 108 ASN B C 1
ATOM 2092 O O . ASN B 1 111 ? 42.329 15.232 84.769 1.00 27.55 108 ASN B O 1
ATOM 2097 N N . VAL B 1 112 ? 44.116 14.058 85.476 1.00 29.32 109 VAL B N 1
ATOM 2098 C CA . VAL B 1 112 ? 43.566 13.802 86.814 1.00 30.00 109 VAL B CA 1
ATOM 2099 C C . VAL B 1 112 ? 43.326 15.107 87.580 1.00 30.12 109 VAL B C 1
ATOM 2100 O O . VAL B 1 112 ? 42.246 15.318 88.120 1.00 29.83 109 VAL B O 1
ATOM 2104 N N . LEU B 1 113 ? 44.335 15.974 87.615 1.00 31.21 110 LEU B N 1
ATOM 2105 C CA . LEU B 1 113 ? 44.234 17.263 88.308 1.00 31.36 110 LEU B CA 1
ATOM 2106 C C . LEU B 1 113 ? 42.992 18.056 87.862 1.00 30.94 110 LEU B C 1
ATOM 2107 O O . LEU B 1 113 ? 42.169 18.493 88.687 1.00 30.86 110 LEU B O 1
ATOM 2112 N N . VAL B 1 114 ? 42.828 18.198 86.553 1.00 30.07 111 VAL B N 1
ATOM 2113 C CA . VAL B 1 114 ? 41.693 18.933 86.020 1.00 28.98 111 VAL B CA 1
ATOM 2114 C C . VAL B 1 114 ? 40.362 18.233 86.308 1.00 28.75 111 VAL B C 1
ATOM 2115 O O . VAL B 1 114 ? 39.382 18.883 86.681 1.00 27.87 111 VAL B O 1
ATOM 2119 N N . ASN B 1 115 ? 40.314 16.920 86.097 1.00 28.74 112 ASN B N 1
ATOM 2120 C CA . ASN B 1 115 ? 39.082 16.165 86.371 1.00 29.60 112 ASN B CA 1
ATOM 2121 C C . ASN B 1 115 ? 38.739 16.096 87.859 1.00 30.42 112 ASN B C 1
ATOM 2122 O O . ASN B 1 115 ? 37.569 16.024 88.217 1.00 31.19 112 ASN B O 1
ATOM 2127 N N . ARG B 1 116 ? 39.748 16.092 88.718 1.00 31.84 113 ARG B N 1
ATOM 2128 C CA . ARG B 1 116 ? 39.516 16.033 90.161 1.00 34.73 113 ARG B CA 1
ATOM 2129 C C . ARG B 1 116 ? 40.114 17.228 90.895 1.00 35.26 113 ARG B C 1
ATOM 2130 O O . ARG B 1 116 ? 41.256 17.169 91.340 1.00 35.07 113 ARG B O 1
ATOM 2138 N N . PRO B 1 117 ? 39.366 18.337 90.978 1.00 36.17 114 PRO B N 1
ATOM 2139 C CA . PRO B 1 117 ? 39.842 19.456 91.769 1.00 37.68 114 PRO B CA 1
ATOM 2140 C C . PRO B 1 117 ? 40.347 19.086 93.170 1.00 39.44 114 PRO B C 1
ATOM 2141 O O . PRO B 1 117 ? 39.792 18.221 93.852 1.00 39.16 114 PRO B O 1
ATOM 2145 N N . ASN B 1 118 ? 41.418 19.747 93.577 1.00 41.30 115 ASN B N 1
ATOM 2146 C CA . ASN B 1 118 ? 41.995 19.542 94.881 1.00 42.89 115 ASN B CA 1
ATOM 2147 C C . ASN B 1 118 ? 41.863 20.850 95.639 1.00 43.59 115 ASN B C 1
ATOM 2148 O O . ASN B 1 118 ? 42.673 21.758 95.445 1.00 43.62 115 ASN B O 1
ATOM 2153 N N . ILE B 1 119 ? 40.818 20.962 96.463 1.00 44.53 116 ILE B N 1
ATOM 2154 C CA . ILE B 1 119 ? 40.579 22.176 97.267 1.00 45.26 116 ILE B CA 1
ATOM 2155 C C . ILE B 1 119 ? 41.568 22.326 98.445 1.00 45.69 116 ILE B C 1
ATOM 2156 O O . ILE B 1 119 ? 41.479 23.281 99.229 1.00 45.67 116 ILE B O 1
ATOM 2161 N N . ARG B 1 120 ? 42.513 21.389 98.538 1.00 46.20 117 ARG B N 1
ATOM 2162 C CA . ARG B 1 120 ? 43.558 21.401 99.559 1.00 46.67 117 ARG B CA 1
ATOM 2163 C C . ARG B 1 120 ? 44.741 22.240 99.131 1.00 46.55 117 ARG B C 1
ATOM 2164 O O . ARG B 1 120 ? 45.385 22.895 99.954 1.00 47.14 117 ARG B O 1
ATOM 2172 N N . GLU B 1 121 ? 45.067 22.191 97.848 1.00 45.94 118 GLU B N 1
ATOM 2173 C CA . GLU B 1 121 ? 46.127 23.038 97.332 1.00 45.63 118 GLU B CA 1
ATOM 2174 C C . GLU B 1 121 ? 45.627 23.844 96.131 1.00 43.77 118 GLU B C 1
ATOM 2175 O O . GLU B 1 121 ? 46.082 23.631 95.002 1.00 44.02 118 GLU B O 1
ATOM 2181 N N . PRO B 1 122 ? 44.702 24.796 96.381 1.00 41.87 119 PRO B N 1
ATOM 2182 C CA . PRO B 1 122 ? 44.091 25.545 95.288 1.00 40.15 119 PRO B CA 1
ATOM 2183 C C . PRO B 1 122 ? 45.048 26.621 94.780 1.00 38.90 119 PRO B C 1
ATOM 2184 O O . PRO B 1 122 ? 45.857 27.141 95.550 1.00 38.41 119 PRO B O 1
ATOM 2188 N N . LEU B 1 123 ? 44.974 26.937 93.493 1.00 37.25 120 LEU B N 1
ATOM 2189 C CA . LEU B 1 123 ? 45.636 28.132 92.963 1.00 36.23 120 LEU B CA 1
ATOM 2190 C C . LEU B 1 123 ? 44.716 29.363 93.048 1.00 35.40 120 LEU B C 1
ATOM 2191 O O . LEU B 1 123 ? 45.176 30.509 93.045 1.00 34.80 120 LEU B O 1
ATOM 2196 N N . ARG B 1 124 ? 43.411 29.106 93.109 1.00 34.30 121 ARG B N 1
ATOM 2197 C CA . ARG B 1 124 ? 42.415 30.167 93.237 1.00 33.91 121 ARG B CA 1
ATOM 2198 C C . ARG B 1 124 ? 41.516 29.804 94.390 1.00 34.21 121 ARG B C 1
ATOM 2199 O O . ARG B 1 124 ? 40.586 28.996 94.255 1.00 33.50 121 ARG B O 1
ATOM 2207 N N . MET B 1 125 ? 41.845 30.382 95.537 1.00 34.48 122 MET B N 1
ATOM 2208 C CA . MET B 1 125 ? 41.162 30.125 96.796 1.00 36.00 122 MET B CA 1
ATOM 2209 C C . MET B 1 125 ? 39.683 30.438 96.758 1.00 34.94 122 MET B C 1
ATOM 2210 O O . MET B 1 125 ? 38.885 29.706 97.320 1.00 34.92 122 MET B O 1
ATOM 2215 N N . ASP B 1 126 ? 39.321 31.531 96.102 1.00 34.99 123 ASP B N 1
ATOM 2216 C CA . ASP B 1 126 ? 37.922 31.944 96.042 1.00 35.05 123 ASP B CA 1
ATOM 2217 C C . ASP B 1 126 ? 37.052 30.927 95.288 1.00 34.25 123 ASP B C 1
ATOM 2218 O O . ASP B 1 126 ? 35.918 30.685 95.648 1.00 34.21 123 ASP B O 1
ATOM 2223 N N . LEU B 1 127 ? 37.610 30.313 94.251 1.00 33.36 124 LEU B N 1
ATOM 2224 C CA . LEU B 1 127 ? 36.907 29.286 93.508 1.00 31.95 124 LEU B CA 1
ATOM 2225 C C . LEU B 1 127 ? 36.837 28.022 94.334 1.00 31.73 124 LEU B C 1
ATOM 2226 O O . LEU B 1 127 ? 35.812 27.351 94.335 1.00 30.83 124 LEU B O 1
ATOM 2231 N N . ALA B 1 128 ? 37.929 27.700 95.038 1.00 31.42 125 ALA B N 1
ATOM 2232 C CA . ALA B 1 128 ? 37.956 26.544 95.935 1.00 32.39 125 ALA B CA 1
ATOM 2233 C C . ALA B 1 128 ? 36.917 26.699 97.053 1.00 32.78 125 ALA B C 1
ATOM 2234 O O . ALA B 1 128 ? 36.185 25.777 97.369 1.00 32.82 125 ALA B O 1
ATOM 2236 N N . ASP B 1 129 ? 36.845 27.886 97.626 1.00 33.91 126 ASP B N 1
ATOM 2237 C CA . ASP B 1 129 ? 35.859 28.167 98.658 1.00 35.24 126 ASP B CA 1
ATOM 2238 C C . ASP B 1 129 ? 34.424 28.006 98.115 1.00 35.09 126 ASP B C 1
ATOM 2239 O O . ASP B 1 129 ? 33.571 27.417 98.770 1.00 35.44 126 ASP B O 1
ATOM 2244 N N . LEU B 1 130 ? 34.173 28.509 96.910 1.00 35.05 127 LEU B N 1
ATOM 2245 C CA . LEU B 1 130 ? 32.839 28.400 96.305 1.00 35.37 127 LEU B CA 1
ATOM 2246 C C . LEU B 1 130 ? 32.447 26.957 96.001 1.00 35.88 127 LEU B C 1
ATOM 2247 O O . LEU B 1 130 ? 31.322 26.550 96.303 1.00 36.20 127 LEU B O 1
ATOM 2252 N N . LEU B 1 131 ? 33.366 26.188 95.408 1.00 36.45 128 LEU B N 1
ATOM 2253 C CA . LEU B 1 131 ? 33.131 24.762 95.120 1.00 37.63 128 LEU B CA 1
ATOM 2254 C C . LEU B 1 131 ? 32.727 23.960 96.367 1.00 38.36 128 LEU B C 1
ATOM 2255 O O . LEU B 1 131 ? 31.862 23.100 96.306 1.00 38.58 128 LEU B O 1
ATOM 2260 N N . THR B 1 132 ? 33.356 24.261 97.491 1.00 39.68 129 THR B N 1
ATOM 2261 C CA . THR B 1 132 ? 33.029 23.619 98.760 1.00 41.10 129 THR B CA 1
ATOM 2262 C C . THR B 1 132 ? 31.692 24.118 99.323 1.00 41.02 129 THR B C 1
ATOM 2263 O O . THR B 1 132 ? 30.827 23.318 99.677 1.00 41.66 129 THR B O 1
ATOM 2267 N N . GLN B 1 133 ? 31.542 25.437 99.383 1.00 40.66 130 GLN B N 1
ATOM 2268 C CA . GLN B 1 133 ? 30.350 26.085 99.929 1.00 40.67 130 GLN B CA 1
ATOM 2269 C C . GLN B 1 133 ? 29.064 25.799 99.141 1.00 39.53 130 GLN B C 1
ATOM 2270 O O . GLN B 1 133 ? 28.001 25.551 99.728 1.00 39.20 130 GLN B O 1
ATOM 2276 N N . ASN B 1 134 ? 29.161 25.857 97.814 1.00 38.02 131 ASN B N 1
ATOM 2277 C CA . ASN B 1 134 ? 28.008 25.630 96.9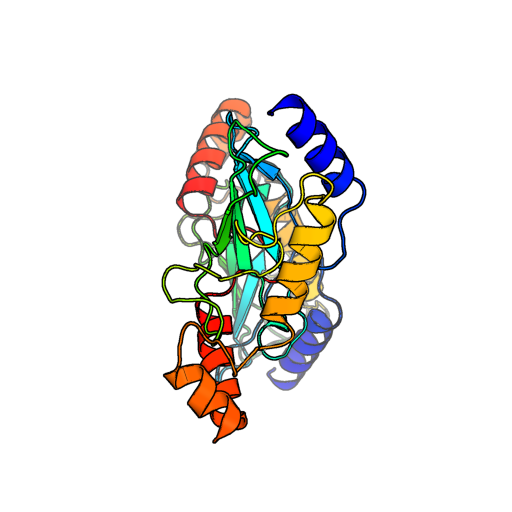44 1.00 36.61 131 ASN B CA 1
ATOM 2278 C C . ASN B 1 134 ? 28.440 25.027 95.600 1.00 36.05 131 ASN B C 1
ATOM 2279 O O . ASN B 1 134 ? 28.591 25.742 94.606 1.00 35.16 131 ASN B O 1
ATOM 2284 N N . PRO B 1 135 ? 28.667 23.706 95.573 1.00 36.25 132 PRO B N 1
ATOM 2285 C CA . PRO B 1 135 ? 29.137 23.039 94.347 1.00 36.29 132 PRO B CA 1
ATOM 2286 C C . PRO B 1 135 ? 28.232 23.238 93.124 1.00 36.45 132 PRO B C 1
ATOM 2287 O O . PRO B 1 135 ? 28.758 23.371 92.012 1.00 35.62 132 PRO B O 1
ATOM 2291 N N . GLU B 1 136 ? 26.911 23.303 93.328 1.00 36.28 133 GLU B N 1
ATOM 2292 C CA . GLU B 1 136 ? 25.963 23.526 92.225 1.00 37.45 133 GLU B CA 1
ATOM 2293 C C . GLU B 1 136 ? 26.169 24.921 91.616 1.00 35.47 133 GLU B C 1
ATOM 2294 O O . GLU B 1 136 ? 26.321 25.057 90.402 1.00 35.02 133 GLU B O 1
ATOM 2300 N N . LEU B 1 137 ? 26.215 25.950 92.462 1.00 34.08 134 LEU B N 1
ATOM 2301 C CA . LEU B 1 137 ? 26.540 27.304 91.988 1.00 32.62 134 LEU B CA 1
ATOM 2302 C C . LEU B 1 137 ? 27.933 27.367 91.337 1.00 32.04 134 LEU B C 1
ATOM 2303 O O . LEU B 1 137 ? 28.098 28.009 90.305 1.00 31.50 134 LEU B O 1
ATOM 2308 N N . PHE B 1 138 ? 28.928 26.718 91.938 1.00 31.19 135 PHE B N 1
ATOM 2309 C CA . PHE B 1 138 ? 30.235 26.663 91.310 1.00 31.57 135 PHE B CA 1
ATOM 2310 C C . PHE B 1 138 ? 30.115 26.145 89.856 1.00 31.84 135 PHE B C 1
ATOM 2311 O O . PHE B 1 138 ? 30.643 26.758 88.936 1.00 32.05 135 PHE B O 1
ATOM 2319 N N . ARG B 1 139 ? 29.417 25.024 89.680 1.00 32.65 136 ARG B N 1
ATOM 2320 C CA . ARG B 1 139 ? 29.203 24.379 88.382 1.00 34.38 136 ARG B CA 1
ATOM 2321 C C . ARG B 1 139 ? 28.591 25.315 87.345 1.00 34.21 136 ARG B C 1
ATOM 2322 O O . ARG B 1 139 ? 29.034 25.335 86.198 1.00 34.67 136 ARG B O 1
ATOM 2330 N N . LYS B 1 140 ? 27.590 26.099 87.750 1.00 33.87 137 LYS B N 1
ATOM 2331 C CA . LYS B 1 140 ? 26.959 27.087 86.867 1.00 34.33 137 LYS B CA 1
ATOM 2332 C C . LYS B 1 140 ? 27.945 28.153 86.423 1.00 33.44 137 LYS B C 1
ATOM 2333 O O . LYS B 1 140 ? 27.993 28.500 85.249 1.00 33.62 137 LYS B O 1
ATOM 2339 N N . ASN B 1 141 ? 28.732 28.673 87.361 1.00 32.78 138 ASN B N 1
ATOM 2340 C CA . ASN B 1 141 ? 29.790 29.621 87.024 1.00 32.66 138 ASN B CA 1
ATOM 2341 C C . ASN B 1 141 ? 30.787 29.034 86.029 1.00 32.28 138 ASN B C 1
ATOM 2342 O O . ASN B 1 141 ? 31.128 29.672 85.050 1.00 32.18 138 ASN B O 1
ATOM 2347 N N . ALA B 1 142 ? 31.256 27.823 86.327 1.00 32.12 139 ALA B N 1
ATOM 2348 C CA . ALA B 1 142 ? 32.222 27.109 85.499 1.00 32.11 139 ALA B CA 1
ATOM 2349 C C . ALA B 1 142 ? 31.644 26.778 84.118 1.00 32.28 139 ALA B C 1
ATOM 2350 O O . ALA B 1 142 ? 32.353 26.879 83.116 1.00 31.07 139 ALA B O 1
ATOM 2352 N N . GLU B 1 143 ? 30.364 26.397 84.069 1.00 33.42 140 GLU B N 1
ATOM 2353 C CA . GLU B 1 143 ? 29.703 26.097 82.799 1.00 35.83 140 GLU B CA 1
ATOM 2354 C C . GLU B 1 143 ? 29.714 27.337 81.898 1.00 35.64 140 GLU B C 1
ATOM 2355 O O . GLU B 1 143 ? 30.131 27.277 80.743 1.00 35.40 140 GLU B O 1
ATOM 2361 N N . GLU B 1 144 ? 29.283 28.464 82.458 1.00 36.53 141 GLU B N 1
ATOM 2362 C CA . GLU B 1 144 ? 29.225 29.720 81.727 1.00 37.80 141 GLU B CA 1
ATOM 2363 C C . GLU B 1 144 ? 30.599 30.097 81.207 1.00 36.53 141 GLU B C 1
ATOM 2364 O O . GLU B 1 144 ? 30.741 30.494 80.049 1.00 35.81 141 GLU B O 1
ATOM 2370 N N . PHE B 1 145 ? 31.613 29.968 82.066 1.00 35.33 142 PHE B N 1
ATOM 2371 C CA . PHE B 1 145 ? 32.965 30.357 81.682 1.00 34.92 142 PHE B CA 1
ATOM 2372 C C . PHE B 1 145 ? 33.557 29.402 80.639 1.00 34.47 142 PHE B C 1
ATOM 2373 O O . PHE B 1 145 ? 34.335 29.819 79.767 1.00 34.19 142 PHE B O 1
ATOM 2381 N N . THR B 1 146 ? 33.212 28.122 80.756 1.00 34.10 143 THR B N 1
ATOM 2382 C CA . THR B 1 146 ? 33.678 27.106 79.821 1.00 34.30 143 THR B CA 1
ATOM 2383 C C . THR B 1 146 ? 33.074 27.370 78.436 1.00 35.03 143 THR B C 1
ATOM 2384 O O . THR B 1 146 ? 33.789 27.396 77.432 1.00 33.97 143 THR B O 1
ATOM 2388 N N . LEU B 1 147 ? 31.756 27.594 78.408 1.00 35.92 144 LEU B N 1
ATOM 2389 C CA . LEU B 1 147 ? 31.058 27.872 77.164 1.00 37.01 144 LEU B CA 1
ATOM 2390 C C . LEU B 1 147 ? 31.584 29.133 76.532 1.00 37.56 144 LEU B C 1
ATOM 2391 O O . LEU B 1 147 ? 31.690 29.198 75.307 1.00 37.79 144 LEU B O 1
ATOM 2396 N N . ARG B 1 148 ? 31.952 30.122 77.351 1.00 38.13 145 ARG B N 1
ATOM 2397 C CA . ARG B 1 148 ? 32.426 31.409 76.801 1.00 39.60 145 ARG B CA 1
ATOM 2398 C C . ARG B 1 148 ? 33.847 31.409 76.223 1.00 39.09 145 ARG B C 1
ATOM 2399 O O . ARG B 1 148 ? 34.090 32.029 75.171 1.00 39.05 145 ARG B O 1
ATOM 2407 N N . PHE B 1 149 ? 34.780 30.744 76.903 1.00 38.15 146 PHE B N 1
ATOM 2408 C CA . PHE B 1 149 ? 36.178 30.801 76.489 1.00 38.15 146 PHE B CA 1
ATOM 2409 C C . PHE B 1 149 ? 36.764 29.478 76.018 1.00 37.22 146 PHE B C 1
ATOM 2410 O O . PHE B 1 149 ? 37.861 29.461 75.479 1.00 37.23 146 PHE B O 1
ATOM 2418 N N . GLY B 1 150 ? 36.047 28.381 76.222 1.00 36.45 147 GLY B N 1
ATOM 2419 C CA . GLY B 1 150 ? 36.541 27.078 75.821 1.00 35.92 147 GLY B CA 1
ATOM 2420 C C . GLY B 1 150 ? 36.733 26.940 74.317 1.00 36.35 147 GLY B C 1
ATOM 2421 O O . GLY B 1 150 ? 36.123 27.676 73.529 1.00 35.09 147 GLY B O 1
ATOM 2422 N N . VAL B 1 151 ? 37.600 26.006 73.930 1.00 36.39 148 VAL B N 1
ATOM 2423 C CA . VAL B 1 151 ? 37.836 25.682 72.518 1.00 37.43 148 VAL B CA 1
ATOM 2424 C C . VAL B 1 151 ? 36.778 24.652 72.092 1.00 38.05 148 VAL B C 1
ATOM 2425 O O . VAL B 1 151 ? 36.428 23.749 72.866 1.00 37.44 148 VAL B O 1
ATOM 2429 N N . ASP B 1 152 ? 36.262 24.787 70.870 1.00 39.44 149 ASP B N 1
ATOM 2430 C CA . ASP B 1 152 ? 35.285 23.821 70.355 1.00 40.78 149 ASP B CA 1
ATOM 2431 C C . ASP B 1 152 ? 35.778 22.405 70.579 1.00 40.76 149 ASP B C 1
ATOM 2432 O O . ASP B 1 152 ? 36.950 22.102 70.369 1.00 40.36 149 ASP B O 1
ATOM 2437 N N . ARG B 1 153 ? 34.882 21.549 71.052 1.00 40.97 150 ARG B N 1
ATOM 2438 C CA . ARG B 1 153 ? 35.281 20.232 71.508 1.00 41.40 150 ARG B CA 1
ATOM 2439 C C . ARG B 1 153 ? 35.321 19.287 70.324 1.00 42.12 150 ARG B C 1
ATOM 2440 O O . ARG B 1 153 ? 34.312 19.147 69.620 1.00 42.32 150 ARG B O 1
ATOM 2448 N N . PRO B 1 154 ? 36.501 18.676 70.067 1.00 42.89 151 PRO B N 1
ATOM 2449 C CA . PRO B 1 154 ? 36.695 17.638 69.047 1.00 43.23 151 PRO B CA 1
ATOM 2450 C C . PRO B 1 154 ? 36.015 16.330 69.428 1.00 44.13 151 PRO B C 1
ATOM 2451 O O . PRO B 1 154 ? 36.194 15.867 70.560 1.00 44.84 151 PRO B O 1
#

Sequence (300 aa):
ASMRVVKELEDLQKKPPPYLRNLSSDDANVLVWHALLLPDQPPYHLKAFNLRISFPPEYPFKPPMIKFTTKIYHPNVDENGQICLPIISSENWKPCTKTCQVLEALNVLVNRPNIREPLRMDLADLLTQNPELFRKNAEEFTLRFGVDRPASMRVVKELEDLQKKPPPYLRNLSSDDANVLVWHALLLPDQPPYHLKAFNLRISFPPEYPFKPPMIKFTTKIYHPNVDENGQICLPIISSENWKPCTKTCQVLEALNVLVNRPNIREPLRMDLADLLTQNPELFRKNAEEFTLRFGVDRP

Foldseek 3Di:
DLVVLCVLQVVCVVVPDPQWADWDAPPPDSQKIKIWGQADAPPSNQFIWIKIWGHDPPPPVAFIAMFTPFAADAQQADRNRHGDQPQRPSVNRDRVDGVSNVVVSVSVCRRPPDQPDGPHVVLSVCCVPPVPVSNVVRNVSCVVGGHGDD/DLVVLVVLLVVCVVPPDPQWPDWDADPPDSQKIKIWGQADAPPSNQFTWIKIWGDDPPPPLAFIAMFTPFAALAQAADRNRHGDQQCRDRVNRDRVDGVSNSVVSVNCCRNDPDLPDGPHVVLSVCCVVPVVVSNVVRNVSCVVGGHHHD

Radius of gyration: 23.57 Å; Cα contacts (8 Å, |Δi|>4): 550; chains: 2; bounding box: 63×30×66 Å